Protein AF-A0AAI8BV09-F1 (afdb_monomer)

Solvent-accessible surface area (backbone atoms only — not comparable to full-atom values): 15815 Å² total; per-residue (Å²): 113,77,69,60,55,53,53,56,62,59,72,66,67,67,90,70,84,82,57,48,40,44,86,46,97,74,55,90,44,69,69,28,76,53,77,61,97,51,71,92,75,52,79,82,88,60,59,74,35,40,59,82,82,85,91,75,52,74,91,43,48,69,42,62,36,29,34,70,40,82,44,92,43,77,55,42,45,30,29,31,40,69,94,76,45,79,42,63,72,66,58,84,85,51,61,67,76,61,52,79,68,49,44,87,75,38,69,56,55,69,66,86,53,42,78,47,74,47,59,23,67,81,43,70,45,67,31,54,81,67,22,29,35,38,40,59,48,74,47,59,72,80,43,56,35,38,34,30,43,34,41,62,92,76,73,42,77,44,58,57,25,48,40,90,53,54,62,93,52,65,62,51,64,52,39,47,49,66,44,38,46,60,17,30,41,38,36,50,27,34,39,34,35,32,37,28,56,53,77,62,55,53,42,79,38,63,33,52,46,70,28,54,82,66,25,31,35,39,41,33,49,34,10,33,88,59,92,61,30,61,38,43,34,25,49,75,84,40,81,75,51,76,27,15,16,34,34,17,72,41,104,84,40,63,31,43,73,60,67,46,81,41,53,50,69,38,35,42,34,36,73,78,44,32,29,38,36,31,33,54,43,81,108

Structure (mmCIF, N/CA/C/O backbone):
data_AF-A0AAI8BV09-F1
#
_entry.id   AF-A0AAI8BV09-F1
#
loop_
_atom_site.group_PDB
_atom_site.id
_atom_site.type_symbol
_atom_site.label_atom_id
_atom_site.label_alt_id
_atom_site.label_comp_id
_atom_site.label_asym_id
_atom_site.label_entity_id
_atom_site.label_seq_id
_atom_site.pdbx_PDB_ins_code
_atom_site.Cartn_x
_atom_site.Cartn_y
_atom_site.Cartn_z
_atom_site.occupancy
_atom_site.B_iso_or_equiv
_atom_site.auth_seq_id
_atom_site.auth_comp_id
_atom_site.auth_asym_id
_atom_site.auth_atom_id
_atom_site.pdbx_PDB_model_num
ATOM 1 N N . MET A 1 1 ? 12.196 -65.634 -59.774 1.00 55.53 1 MET A N 1
ATOM 2 C CA . MET A 1 1 ? 13.014 -64.906 -58.771 1.00 55.53 1 MET A CA 1
ATOM 3 C C . MET A 1 1 ? 13.291 -63.447 -59.149 1.00 55.53 1 MET A C 1
ATOM 5 O O . MET A 1 1 ? 13.192 -62.602 -58.274 1.00 55.53 1 MET A O 1
ATOM 9 N N . LYS A 1 2 ? 13.554 -63.114 -60.424 1.00 53.84 2 LYS A N 1
ATOM 10 C CA . LYS A 1 2 ? 13.847 -61.734 -60.873 1.00 53.84 2 LYS A CA 1
ATOM 11 C C . LYS A 1 2 ? 12.734 -60.704 -60.576 1.00 53.84 2 LYS A C 1
ATOM 13 O O . LYS A 1 2 ? 13.035 -59.590 -60.173 1.00 53.84 2 LYS A O 1
ATOM 18 N N . ASN A 1 3 ? 11.463 -61.103 -60.683 1.00 59.88 3 ASN A N 1
ATOM 19 C CA . ASN A 1 3 ? 10.322 -60.198 -60.458 1.00 59.88 3 ASN A CA 1
ATOM 20 C C . ASN A 1 3 ? 10.026 -59.947 -58.967 1.00 59.88 3 ASN A C 1
ATOM 22 O O . ASN A 1 3 ? 9.533 -58.883 -58.620 1.00 59.88 3 ASN A O 1
ATOM 26 N N . LEU A 1 4 ? 10.380 -60.890 -58.083 1.00 65.38 4 LEU A N 1
ATOM 27 C CA . LEU A 1 4 ? 10.183 -60.754 -56.633 1.00 65.38 4 LEU A CA 1
ATOM 28 C C . LEU A 1 4 ? 11.186 -59.760 -56.020 1.00 65.38 4 LEU A C 1
ATOM 30 O O . LEU A 1 4 ? 10.859 -59.030 -55.091 1.00 65.38 4 LEU A O 1
ATOM 34 N N . LEU A 1 5 ? 12.396 -59.701 -56.589 1.00 67.00 5 LEU A N 1
ATOM 35 C CA . LEU A 1 5 ? 13.440 -58.764 -56.175 1.00 67.00 5 LEU A CA 1
ATOM 36 C C . LEU A 1 5 ? 13.047 -57.310 -56.484 1.00 67.00 5 LEU A C 1
ATOM 38 O O . LEU A 1 5 ? 13.294 -56.419 -55.683 1.00 67.00 5 LEU A O 1
ATOM 42 N N . ILE A 1 6 ? 12.384 -57.082 -57.621 1.00 69.19 6 ILE A N 1
ATOM 43 C CA . ILE A 1 6 ? 11.895 -55.756 -58.029 1.00 69.19 6 ILE A CA 1
ATOM 44 C C . ILE A 1 6 ? 10.766 -55.283 -57.104 1.00 69.19 6 ILE A C 1
ATOM 46 O O . ILE A 1 6 ? 10.768 -54.129 -56.685 1.00 69.19 6 ILE A O 1
ATOM 50 N N . SER A 1 7 ? 9.844 -56.173 -56.719 1.00 65.38 7 SER A N 1
ATOM 51 C CA . SER A 1 7 ? 8.798 -55.853 -55.738 1.00 65.38 7 SER A CA 1
ATOM 52 C C . SER A 1 7 ? 9.375 -55.513 -54.363 1.00 65.38 7 SER A C 1
ATOM 54 O O . SER A 1 7 ? 8.910 -54.570 -53.732 1.00 65.38 7 SER A O 1
ATOM 56 N N . LEU A 1 8 ? 10.426 -56.215 -53.924 1.00 67.62 8 LEU A N 1
ATOM 57 C CA . LEU A 1 8 ? 11.120 -55.911 -52.669 1.00 67.62 8 LEU A CA 1
ATOM 58 C C . LEU A 1 8 ? 11.814 -54.537 -52.709 1.00 67.62 8 LEU A C 1
ATOM 60 O O . LEU A 1 8 ? 11.762 -53.798 -51.731 1.00 67.62 8 LEU A O 1
ATOM 64 N N . PHE A 1 9 ? 12.394 -54.156 -53.852 1.00 64.69 9 PHE A N 1
ATOM 65 C CA . PHE A 1 9 ? 12.993 -52.830 -54.050 1.00 64.69 9 PHE A CA 1
ATOM 66 C C . PHE A 1 9 ? 11.962 -51.692 -54.138 1.00 64.69 9 PHE A C 1
ATOM 68 O O . PHE A 1 9 ? 12.283 -50.557 -53.798 1.00 64.69 9 PHE A O 1
ATOM 75 N N . LEU A 1 10 ? 10.720 -51.975 -54.546 1.00 62.78 10 LEU A N 1
ATOM 76 C CA . LEU A 1 10 ? 9.645 -50.978 -54.601 1.00 62.78 10 LEU A CA 1
ATOM 77 C C . LEU A 1 10 ? 9.037 -50.678 -53.219 1.00 62.78 10 LEU A C 1
ATOM 79 O O . LEU A 1 10 ? 8.657 -49.536 -52.979 1.00 62.78 10 LEU A O 1
ATOM 83 N N . ILE A 1 11 ? 9.014 -51.652 -52.299 1.00 60.06 11 ILE A N 1
ATOM 84 C CA . ILE A 1 11 ? 8.445 -51.512 -50.939 1.00 60.06 11 ILE A CA 1
ATOM 85 C C . ILE A 1 11 ? 9.393 -50.753 -49.983 1.00 60.06 11 ILE A C 1
ATOM 87 O O . ILE A 1 11 ? 8.960 -50.233 -48.960 1.00 60.06 11 ILE A O 1
ATOM 91 N N . ILE A 1 12 ? 10.676 -50.620 -50.340 1.00 58.31 12 ILE A N 1
ATOM 92 C CA . ILE A 1 12 ? 11.677 -49.831 -49.591 1.00 58.31 12 ILE A CA 1
ATOM 93 C C . ILE A 1 12 ? 11.567 -48.320 -49.897 1.00 58.31 12 ILE A C 1
ATOM 95 O O . ILE A 1 12 ? 12.262 -47.510 -49.284 1.00 58.31 12 ILE A O 1
ATOM 99 N N . ASN A 1 13 ? 10.662 -47.897 -50.791 1.00 50.31 13 ASN A N 1
ATOM 100 C CA . ASN A 1 13 ? 10.415 -46.476 -51.031 1.00 50.31 13 ASN A CA 1
ATOM 101 C C . ASN A 1 13 ? 9.695 -45.821 -49.839 1.00 50.31 13 ASN A C 1
ATOM 103 O O . ASN A 1 13 ? 8.473 -45.743 -49.761 1.00 50.31 13 ASN A O 1
ATOM 107 N N . THR A 1 14 ? 10.541 -45.310 -48.943 1.00 55.62 14 THR A N 1
ATOM 108 C CA . THR A 1 14 ? 10.468 -43.973 -48.346 1.00 55.62 14 THR A CA 1
ATOM 109 C C . THR A 1 14 ? 9.303 -43.699 -47.398 1.00 55.62 14 THR A C 1
ATOM 111 O O . THR A 1 14 ? 8.349 -43.003 -47.740 1.00 55.62 14 THR A O 1
ATOM 114 N N . VAL A 1 15 ? 9.466 -44.097 -46.132 1.00 59.47 15 VAL A N 1
ATOM 115 C CA . VAL A 1 15 ? 8.860 -43.355 -45.015 1.00 59.47 15 VAL A CA 1
ATOM 116 C C . VAL A 1 15 ? 9.657 -42.055 -44.850 1.00 59.47 15 VAL A C 1
ATOM 118 O O . VAL A 1 15 ? 10.556 -41.956 -44.019 1.00 59.47 15 VAL A O 1
ATOM 121 N N . CYS A 1 16 ? 9.401 -41.068 -45.708 1.00 59.00 16 CYS A N 1
ATOM 122 C CA . CYS A 1 16 ? 9.938 -39.726 -45.518 1.00 59.00 16 CYS A CA 1
ATOM 123 C C . CYS A 1 16 ? 9.102 -39.043 -44.436 1.00 59.00 16 CYS A C 1
ATOM 125 O O . CYS A 1 16 ? 8.022 -38.525 -44.717 1.00 59.00 16 CYS A O 1
ATOM 127 N N . LEU A 1 17 ? 9.591 -39.039 -43.196 1.00 66.25 17 LEU A N 1
ATOM 128 C CA . LEU A 1 17 ? 9.111 -38.091 -42.196 1.00 66.25 17 LEU A CA 1
ATOM 129 C C . LEU A 1 17 ? 9.529 -36.702 -42.690 1.00 66.25 17 LEU A C 1
ATOM 131 O O . LEU A 1 17 ? 10.693 -36.320 -42.597 1.00 66.25 17 LEU A O 1
ATOM 135 N N . SER A 1 18 ? 8.603 -36.003 -43.348 1.00 68.56 18 SER A N 1
ATOM 136 C CA . SER A 1 18 ? 8.868 -34.667 -43.865 1.00 68.56 18 SER A CA 1
ATOM 137 C C . SER A 1 18 ? 8.807 -33.685 -42.710 1.00 68.56 18 SER A C 1
ATOM 139 O O . SER A 1 18 ? 7.765 -33.473 -42.093 1.00 68.56 18 SER A O 1
ATOM 141 N N . GLN A 1 19 ? 9.958 -33.104 -42.429 1.00 77.81 19 GLN A N 1
ATOM 142 C CA . GLN A 1 19 ? 10.127 -31.986 -41.533 1.00 77.81 19 GLN A CA 1
ATOM 143 C C . GLN A 1 19 ? 10.610 -30.812 -42.372 1.00 77.81 19 GLN A C 1
ATOM 145 O O . GLN A 1 19 ? 11.512 -30.968 -43.199 1.00 77.81 19 GLN A O 1
ATOM 150 N N . VAL A 1 20 ? 9.986 -29.650 -42.206 1.00 82.81 20 VAL A N 1
ATOM 151 C CA . VAL A 1 20 ? 10.284 -28.481 -43.034 1.00 82.81 20 VAL A CA 1
ATOM 152 C C . VAL A 1 20 ? 11.291 -27.609 -42.296 1.00 82.81 20 VAL A C 1
ATOM 154 O O . VAL A 1 20 ? 10.958 -26.929 -41.330 1.00 82.81 20 VAL A O 1
ATOM 157 N N . GLY A 1 21 ? 12.542 -27.638 -42.747 1.00 78.12 21 GLY A N 1
ATOM 158 C CA . GLY A 1 21 ? 13.561 -26.676 -42.339 1.00 78.12 21 GLY A CA 1
ATOM 159 C C . GLY A 1 21 ? 13.619 -25.517 -43.329 1.00 78.12 21 GLY A C 1
ATOM 160 O O . GLY A 1 21 ? 13.774 -25.739 -44.529 1.00 78.12 21 GLY A O 1
ATOM 161 N N . ILE A 1 22 ? 13.527 -24.280 -42.844 1.00 83.31 22 ILE A N 1
ATOM 162 C CA . ILE A 1 22 ? 13.909 -23.091 -43.611 1.00 83.31 22 ILE A CA 1
ATOM 163 C C . ILE A 1 22 ? 15.258 -22.630 -43.071 1.00 83.31 22 ILE A C 1
ATOM 165 O O . ILE A 1 22 ? 15.404 -22.372 -41.877 1.00 83.31 22 ILE A O 1
ATOM 169 N N . ASN A 1 23 ? 16.242 -22.531 -43.967 1.00 82.12 23 ASN A N 1
ATOM 170 C CA . ASN A 1 23 ? 17.620 -22.146 -43.646 1.00 82.12 23 ASN A CA 1
ATOM 171 C C . ASN A 1 23 ? 18.382 -23.144 -42.735 1.00 82.12 23 ASN A C 1
ATOM 173 O O . ASN A 1 23 ? 19.385 -22.793 -42.124 1.00 82.12 23 ASN A O 1
ATOM 177 N N . THR A 1 24 ? 17.932 -24.402 -42.667 1.00 82.50 24 THR A N 1
ATOM 178 C CA . THR A 1 24 ? 18.632 -25.520 -42.012 1.00 82.50 24 THR A CA 1
ATOM 179 C C . THR A 1 24 ? 18.433 -26.802 -42.821 1.00 82.50 24 THR A C 1
ATOM 181 O O . THR A 1 24 ? 17.351 -27.041 -43.357 1.00 82.50 24 THR A O 1
ATOM 184 N N . THR A 1 25 ? 19.470 -27.631 -42.931 1.00 82.50 25 THR A N 1
ATOM 185 C CA . THR A 1 25 ? 19.411 -28.946 -43.598 1.00 82.50 25 THR A CA 1
ATOM 186 C C . THR A 1 25 ? 19.163 -30.095 -42.620 1.00 82.50 25 THR A C 1
ATOM 188 O O . THR A 1 25 ? 19.083 -31.252 -43.028 1.00 82.50 25 THR A O 1
ATOM 191 N N . SER A 1 26 ? 19.056 -29.806 -41.322 1.00 85.31 26 SER A N 1
ATOM 192 C CA . SER A 1 26 ? 18.806 -30.790 -40.263 1.00 85.31 26 SER A CA 1
ATOM 193 C C . SER A 1 26 ? 17.889 -30.179 -39.202 1.00 85.31 26 SER A C 1
ATOM 195 O O . SER A 1 26 ? 18.349 -29.850 -38.109 1.00 85.31 26 SER A O 1
ATOM 197 N N . PRO A 1 27 ? 16.611 -29.944 -39.540 1.00 86.62 27 PRO A N 1
ATOM 198 C CA . PRO A 1 27 ? 15.660 -29.386 -38.589 1.00 86.62 27 PRO A CA 1
ATOM 199 C C . PRO A 1 27 ? 15.441 -30.345 -37.400 1.00 86.62 27 PRO A C 1
ATOM 201 O O . PRO A 1 27 ? 15.475 -31.564 -37.555 1.00 86.62 27 PRO A O 1
ATOM 204 N N . ASN A 1 28 ? 15.147 -29.799 -36.218 1.00 84.62 28 ASN A N 1
ATOM 205 C CA . ASN A 1 28 ? 14.863 -30.509 -34.963 1.00 84.62 28 ASN A CA 1
ATOM 206 C C . ASN A 1 28 ? 13.374 -30.462 -34.542 1.00 84.62 28 ASN A C 1
ATOM 208 O O . ASN A 1 28 ? 12.962 -31.263 -33.708 1.00 84.62 28 ASN A O 1
ATOM 212 N N . ALA A 1 29 ? 12.553 -29.575 -35.131 1.00 83.25 29 ALA A N 1
ATOM 213 C CA . ALA A 1 29 ? 11.080 -29.583 -35.029 1.00 83.25 29 ALA A CA 1
ATOM 214 C C . ALA A 1 29 ? 10.341 -29.635 -36.389 1.00 83.25 29 ALA A C 1
ATOM 216 O O . ALA A 1 29 ? 10.901 -29.195 -37.393 1.00 83.25 29 ALA A O 1
ATOM 217 N N . ASN A 1 30 ? 9.083 -30.115 -36.428 1.00 83.25 30 ASN A N 1
ATOM 218 C CA . ASN A 1 30 ? 8.249 -30.271 -37.646 1.00 83.25 30 ASN A CA 1
ATOM 219 C C . ASN A 1 30 ? 8.305 -29.068 -38.612 1.00 83.25 30 ASN A C 1
ATOM 221 O O . ASN A 1 30 ? 8.278 -29.253 -39.830 1.00 83.25 30 ASN A O 1
ATOM 225 N N . LEU A 1 31 ? 8.431 -27.861 -38.056 1.00 83.50 31 LEU A N 1
ATOM 226 C CA . LEU A 1 31 ? 8.867 -26.653 -38.743 1.00 83.50 31 LEU A CA 1
ATOM 227 C C . LEU A 1 31 ? 9.994 -26.012 -37.921 1.00 83.50 31 LEU A C 1
ATOM 229 O O . LEU A 1 31 ? 9.786 -25.676 -36.756 1.00 83.50 31 LEU A O 1
ATOM 233 N N . GLU A 1 32 ? 11.164 -25.814 -38.524 1.00 84.00 32 GLU A N 1
ATOM 234 C CA . GLU A 1 32 ? 12.262 -25.040 -37.934 1.00 84.00 32 GLU A CA 1
ATOM 235 C C . GLU A 1 32 ? 12.641 -23.895 -38.875 1.00 84.00 32 GLU A C 1
ATOM 237 O O . GLU A 1 32 ? 12.885 -24.108 -40.064 1.00 84.00 32 GLU A O 1
ATOM 242 N N . ILE A 1 33 ? 12.702 -22.678 -38.335 1.00 84.38 33 ILE A N 1
ATOM 243 C CA . ILE A 1 33 ? 13.191 -21.495 -39.043 1.00 84.38 33 ILE A CA 1
ATOM 244 C C . ILE A 1 33 ? 14.463 -21.054 -38.329 1.00 84.38 33 ILE A C 1
ATOM 246 O O . ILE A 1 33 ? 14.405 -20.513 -37.223 1.00 84.38 33 ILE A O 1
ATOM 250 N N . ALA A 1 34 ? 15.613 -21.312 -38.947 1.00 80.88 34 ALA A N 1
ATOM 251 C CA . ALA A 1 34 ? 16.893 -20.910 -38.385 1.00 80.88 34 ALA A CA 1
ATOM 252 C C . ALA A 1 34 ? 17.137 -19.409 -38.602 1.00 80.88 34 ALA A C 1
ATOM 254 O O . ALA A 1 34 ? 16.893 -18.869 -39.684 1.00 80.88 34 ALA A O 1
ATOM 255 N N . ALA A 1 35 ? 17.655 -18.747 -37.568 1.00 82.69 35 ALA A N 1
ATOM 256 C CA . ALA A 1 35 ? 18.066 -17.349 -37.609 1.00 82.69 35 ALA A CA 1
ATOM 257 C C . ALA A 1 35 ? 19.102 -17.087 -38.723 1.00 82.69 35 ALA A C 1
ATOM 259 O O . ALA A 1 35 ? 20.031 -17.867 -38.929 1.00 82.69 35 ALA A O 1
ATOM 260 N N . GLY A 1 36 ? 18.955 -15.968 -39.431 1.00 78.12 36 GLY A N 1
ATOM 261 C CA . GLY A 1 36 ? 19.955 -15.431 -40.347 1.00 78.12 36 GLY A CA 1
ATOM 262 C C . GLY A 1 36 ? 21.130 -14.768 -39.619 1.00 78.12 36 GLY A C 1
ATOM 263 O O . GLY A 1 36 ? 21.135 -14.608 -38.396 1.00 78.12 36 GLY A O 1
ATOM 264 N N . THR A 1 37 ? 22.138 -14.356 -40.392 1.00 79.06 37 THR A N 1
ATOM 265 C CA . THR A 1 37 ? 23.415 -13.821 -39.882 1.00 79.06 37 THR A CA 1
ATOM 266 C C . THR A 1 37 ? 23.318 -12.421 -39.275 1.00 79.06 37 THR A C 1
ATOM 268 O O . THR A 1 37 ? 24.215 -12.016 -38.541 1.00 79.06 37 THR A O 1
ATOM 271 N N . THR A 1 38 ? 22.254 -11.670 -39.567 1.00 79.19 38 THR A N 1
ATOM 272 C CA . THR A 1 38 ? 21.976 -10.361 -38.964 1.00 79.19 38 THR A CA 1
ATOM 273 C C . THR A 1 38 ? 20.703 -10.445 -38.132 1.00 79.19 38 THR A C 1
ATOM 275 O O . THR A 1 38 ? 19.609 -10.641 -38.658 1.00 79.19 38 THR A O 1
ATOM 278 N N . ALA A 1 39 ? 20.844 -10.279 -36.814 1.00 71.00 39 ALA A N 1
ATOM 279 C CA . ALA A 1 39 ? 19.736 -10.406 -35.864 1.00 71.00 39 ALA A CA 1
ATOM 280 C C . ALA A 1 39 ? 18.543 -9.490 -36.190 1.00 71.00 39 ALA A C 1
ATOM 282 O O . ALA A 1 39 ? 17.400 -9.858 -35.943 1.00 71.00 39 ALA A O 1
ATOM 283 N N . GLU A 1 40 ? 18.806 -8.335 -36.803 1.00 74.88 40 GLU A N 1
ATOM 284 C CA . GLU A 1 40 ? 17.818 -7.309 -37.156 1.00 74.88 40 GLU A CA 1
ATOM 285 C C . GLU A 1 40 ? 16.765 -7.767 -38.180 1.00 74.88 40 GLU A C 1
ATOM 287 O O . GLU A 1 40 ? 15.688 -7.179 -38.248 1.00 74.88 40 GLU A O 1
ATOM 292 N N . TYR A 1 41 ? 17.038 -8.826 -38.953 1.00 74.50 41 TYR A N 1
ATOM 293 C CA . TYR A 1 41 ? 16.087 -9.392 -39.921 1.00 74.50 41 TYR A CA 1
ATOM 294 C C . TYR A 1 41 ? 15.478 -10.721 -39.467 1.00 74.50 41 TYR A C 1
ATOM 296 O O . TYR A 1 41 ? 14.678 -11.312 -40.193 1.00 74.50 41 TYR A O 1
ATOM 304 N N . ASN A 1 42 ? 15.831 -11.199 -38.272 1.00 80.69 42 ASN A N 1
ATOM 305 C CA . ASN A 1 42 ? 15.293 -12.442 -37.742 1.00 80.69 42 ASN A CA 1
ATOM 306 C C . ASN A 1 42 ? 13.897 -12.194 -37.172 1.00 80.69 42 ASN A C 1
ATOM 308 O O . ASN A 1 42 ? 13.727 -11.511 -36.166 1.00 80.69 42 ASN A O 1
ATOM 312 N N . GLY A 1 43 ? 12.884 -12.767 -37.814 1.00 76.25 43 GLY A N 1
ATOM 313 C CA . GLY A 1 43 ? 11.507 -12.663 -37.359 1.00 76.25 43 GLY A CA 1
ATOM 314 C C . GLY A 1 43 ? 10.548 -13.463 -38.227 1.00 76.25 43 GLY A C 1
ATOM 315 O O . GLY A 1 43 ? 10.904 -13.956 -39.295 1.00 76.25 43 GLY A O 1
ATOM 316 N N . ILE A 1 44 ? 9.309 -13.576 -37.753 1.00 84.44 44 ILE A N 1
ATOM 317 C CA . ILE A 1 44 ? 8.203 -14.190 -38.487 1.00 84.44 44 ILE A CA 1
ATOM 318 C C . ILE A 1 44 ? 7.152 -13.107 -38.714 1.00 84.44 44 ILE A C 1
ATOM 320 O O . ILE A 1 44 ? 6.646 -12.511 -37.763 1.00 84.44 44 ILE A O 1
ATOM 324 N N . LEU A 1 45 ? 6.819 -12.846 -39.979 1.00 83.44 45 LEU A N 1
ATOM 325 C CA . LEU A 1 45 ? 5.676 -12.007 -40.327 1.00 83.44 45 LEU A CA 1
ATOM 326 C C . LEU A 1 45 ? 4.419 -12.873 -40.361 1.00 83.44 45 LEU A C 1
ATOM 328 O O . LEU A 1 45 ? 4.266 -13.731 -41.226 1.00 83.44 45 LEU A O 1
ATOM 332 N N . LEU A 1 46 ? 3.518 -12.628 -39.416 1.00 90.38 46 LEU A N 1
ATOM 333 C CA . LEU A 1 46 ? 2.202 -13.260 -39.388 1.00 90.38 46 LEU A CA 1
ATOM 334 C C . LEU A 1 46 ? 1.276 -12.644 -40.455 1.00 90.38 46 LEU A C 1
ATOM 336 O O . LEU A 1 46 ? 1.488 -11.487 -40.845 1.00 90.38 46 LEU A O 1
ATOM 340 N N . PRO A 1 47 ? 0.231 -13.371 -40.901 1.00 93.25 47 PRO A N 1
ATOM 341 C CA . PRO A 1 47 ? -0.823 -12.804 -41.737 1.00 93.25 47 PRO A CA 1
ATOM 342 C C . PRO A 1 47 ? -1.381 -11.513 -41.131 1.00 93.25 47 PRO A C 1
ATOM 344 O O . PRO A 1 47 ? -1.613 -11.443 -39.922 1.00 93.25 47 PRO A O 1
ATOM 347 N N . LYS A 1 48 ? -1.560 -10.487 -41.970 1.00 93.62 48 LYS A N 1
ATOM 348 C CA . LYS A 1 48 ? -2.054 -9.171 -41.555 1.00 93.62 48 LYS A CA 1
ATOM 349 C C . LYS A 1 48 ? -3.486 -8.972 -42.026 1.00 93.62 48 LYS A C 1
ATOM 351 O O . LYS A 1 48 ? -3.757 -9.126 -43.215 1.00 93.62 48 LYS A O 1
ATOM 356 N N . ASN A 1 49 ? -4.363 -8.566 -41.117 1.00 94.19 49 ASN A N 1
ATOM 357 C CA . ASN A 1 49 ? -5.775 -8.343 -41.400 1.00 94.19 49 ASN A CA 1
ATOM 358 C C . ASN A 1 49 ? -6.241 -7.016 -40.787 1.00 94.19 49 ASN A C 1
ATOM 360 O O . ASN A 1 49 ? -5.726 -6.589 -39.756 1.00 94.19 49 ASN A O 1
ATOM 364 N N . ASP A 1 50 ? -7.227 -6.372 -41.405 1.00 95.12 50 ASP A N 1
ATOM 365 C CA . ASP A 1 50 ? -7.863 -5.178 -40.829 1.00 95.12 50 ASP A CA 1
ATOM 366 C C . ASP A 1 50 ? -9.006 -5.553 -39.865 1.00 95.12 50 ASP A C 1
ATOM 368 O O . ASP A 1 50 ? -9.293 -4.810 -38.932 1.00 95.12 50 ASP A O 1
ATOM 372 N N . GLU A 1 51 ? -9.606 -6.734 -40.063 1.00 96.00 51 GLU A N 1
ATOM 373 C CA . GLU A 1 51 ? -10.713 -7.296 -39.281 1.00 96.00 51 GLU A CA 1
ATOM 374 C C . GLU A 1 51 ? -10.470 -8.769 -38.940 1.00 96.00 51 GLU A C 1
ATOM 376 O O . GLU A 1 51 ? -9.699 -9.463 -39.615 1.00 96.00 51 GLU A O 1
ATOM 381 N N . PHE A 1 52 ? -11.166 -9.280 -37.923 1.00 96.00 52 PHE A N 1
ATOM 382 C CA . PHE A 1 52 ? -11.133 -10.707 -37.619 1.00 96.00 52 PHE A CA 1
ATOM 383 C C . PHE A 1 52 ? -11.763 -11.544 -38.743 1.00 96.00 52 PHE A C 1
ATOM 385 O O . PHE A 1 52 ? -12.872 -11.244 -39.191 1.00 96.00 52 PHE A O 1
ATOM 392 N N . PRO A 1 53 ? -11.116 -12.647 -39.162 1.00 93.19 53 PRO A N 1
ATOM 393 C CA . PRO A 1 53 ? -11.769 -13.670 -39.966 1.00 93.19 53 PRO A CA 1
ATOM 394 C C . PRO A 1 53 ? -13.068 -14.152 -39.301 1.00 93.19 53 PRO A C 1
ATOM 396 O O . PRO A 1 53 ? -13.094 -14.427 -38.100 1.00 93.19 53 PRO A O 1
ATOM 399 N N . THR A 1 54 ? -14.138 -14.267 -40.089 1.00 88.69 54 THR A N 1
ATOM 400 C CA . THR A 1 54 ? -15.488 -14.618 -39.609 1.00 88.69 54 THR A CA 1
ATOM 401 C C . THR A 1 54 ? -15.818 -16.104 -39.753 1.00 88.69 54 THR A C 1
ATOM 403 O O . THR A 1 54 ? -16.684 -16.615 -39.050 1.00 88.69 54 THR A O 1
ATOM 406 N N . THR A 1 55 ? -15.113 -16.827 -40.625 1.00 88.00 55 THR A N 1
ATOM 407 C CA . THR A 1 55 ? -15.299 -18.266 -40.870 1.00 88.00 55 THR A CA 1
ATOM 408 C C . THR A 1 55 ? -14.188 -19.083 -40.211 1.00 88.00 55 THR A C 1
ATOM 410 O O . THR A 1 55 ? -13.413 -19.756 -40.893 1.00 88.00 55 THR A O 1
ATOM 413 N N . VAL A 1 56 ? -14.067 -18.981 -38.886 1.00 91.94 56 VAL A N 1
ATOM 414 C CA . VAL A 1 56 ? -13.052 -19.708 -38.107 1.00 91.94 56 VAL A CA 1
ATOM 415 C C . VAL A 1 56 ? -13.687 -20.921 -37.436 1.00 91.94 56 VAL A C 1
ATOM 417 O O . VAL A 1 56 ? -14.764 -20.819 -36.853 1.00 91.94 56 VAL A O 1
ATOM 420 N N . THR A 1 57 ? -13.034 -22.076 -37.544 1.00 93.62 57 THR A N 1
ATOM 421 C CA . THR A 1 57 ? -13.512 -23.358 -37.003 1.00 93.62 57 THR A CA 1
ATOM 422 C C . THR A 1 57 ? -12.508 -23.925 -36.001 1.00 93.62 57 THR A C 1
ATOM 424 O O . THR A 1 57 ? -11.431 -23.364 -35.811 1.00 93.62 57 THR A O 1
ATOM 427 N N . SER A 1 58 ? -12.815 -25.076 -35.398 1.00 94.81 58 SER A N 1
ATOM 428 C CA . SER A 1 58 ? -11.876 -25.807 -34.533 1.00 94.81 58 SER A CA 1
ATOM 429 C C . SER A 1 58 ? -10.546 -26.150 -35.218 1.00 94.81 58 SER A C 1
ATOM 431 O O . SER A 1 58 ? -9.543 -26.337 -34.545 1.00 94.81 58 SER A O 1
ATOM 433 N N . ASN A 1 59 ? -10.500 -26.198 -36.555 1.00 94.75 59 ASN A N 1
ATOM 434 C CA . ASN A 1 59 ? -9.267 -26.474 -37.301 1.00 94.75 59 ASN A CA 1
ATOM 435 C C . ASN A 1 59 ? -8.252 -25.320 -37.264 1.00 94.75 59 ASN A C 1
ATOM 437 O O . ASN A 1 59 ? -7.102 -25.511 -37.647 1.00 94.75 59 ASN A O 1
ATOM 441 N N . GLN A 1 60 ? -8.679 -24.119 -36.869 1.00 94.50 60 GLN A N 1
ATOM 442 C CA . GLN A 1 60 ? -7.824 -22.941 -36.725 1.00 94.50 60 GLN A CA 1
ATOM 443 C C . GLN A 1 60 ? -7.548 -22.611 -35.253 1.00 94.50 60 GLN A C 1
ATOM 445 O O . GLN A 1 60 ? -7.123 -21.497 -34.951 1.00 94.50 60 GLN A O 1
ATOM 450 N N . ASP A 1 61 ? -7.796 -23.545 -34.335 1.00 94.56 61 ASP A N 1
ATOM 451 C CA . ASP A 1 61 ? -7.419 -23.361 -32.937 1.00 94.56 61 ASP A CA 1
ATOM 452 C C . ASP A 1 61 ? -5.902 -23.123 -32.816 1.00 94.56 61 ASP A C 1
ATOM 454 O O . ASP A 1 61 ? -5.095 -23.835 -33.418 1.00 94.56 61 ASP A O 1
ATOM 458 N N . GLY A 1 62 ? -5.515 -22.056 -32.117 1.00 90.06 62 GLY A N 1
ATOM 459 C CA . GLY A 1 62 ? -4.133 -21.577 -32.033 1.00 90.06 62 GLY A CA 1
ATOM 460 C C . GLY A 1 62 ? -3.639 -20.759 -33.236 1.00 90.06 62 GLY A C 1
ATOM 461 O O . GLY A 1 62 ? -2.473 -20.361 -33.260 1.00 90.06 62 GLY A O 1
ATOM 462 N N . MET A 1 63 ? -4.483 -20.466 -34.234 1.00 94.00 63 MET A N 1
ATOM 463 C CA . ME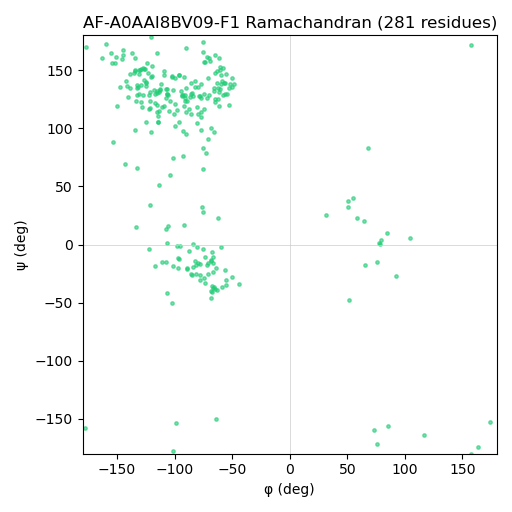T A 1 63 ? -4.111 -19.608 -35.368 1.00 94.00 63 MET A CA 1
ATOM 464 C C . MET A 1 63 ? -3.751 -18.200 -34.893 1.00 94.00 63 MET A C 1
ATOM 466 O O . MET A 1 63 ? -4.539 -17.574 -34.192 1.00 94.00 63 MET A O 1
ATOM 470 N N . MET A 1 64 ? -2.613 -17.666 -35.348 1.00 94.38 64 MET A N 1
ATOM 471 C CA . MET A 1 64 ? -2.140 -16.323 -35.001 1.00 94.38 64 MET A CA 1
ATOM 472 C C . MET A 1 64 ? -2.175 -15.367 -36.195 1.00 94.38 64 MET A C 1
ATOM 474 O O . MET A 1 64 ? -1.749 -15.718 -37.296 1.00 94.38 64 MET A O 1
ATOM 478 N N . ILE A 1 65 ? -2.616 -14.132 -35.958 1.00 94.81 65 ILE A N 1
ATOM 479 C CA . ILE A 1 65 ? -2.641 -13.046 -36.944 1.00 94.81 65 ILE A CA 1
ATOM 480 C C . ILE A 1 65 ? -2.159 -11.733 -36.326 1.00 94.81 65 ILE A C 1
ATOM 482 O O . ILE A 1 65 ? -2.114 -11.559 -35.106 1.00 94.81 65 ILE A O 1
ATOM 486 N N . TYR A 1 66 ? -1.838 -10.776 -37.186 1.00 94.00 66 TYR A N 1
ATOM 487 C CA . TYR A 1 66 ? -1.613 -9.392 -36.809 1.00 94.00 66 TYR A CA 1
ATOM 488 C C . TYR A 1 66 ? -2.753 -8.507 -37.323 1.00 94.00 66 TYR A C 1
ATOM 490 O O . TYR A 1 66 ? -2.952 -8.382 -38.529 1.00 94.00 66 TYR A O 1
ATOM 498 N N . ILE A 1 67 ? -3.475 -7.852 -36.416 1.00 95.06 67 ILE A N 1
ATOM 499 C CA . ILE A 1 67 ? -4.457 -6.830 -36.773 1.00 95.06 67 ILE A CA 1
ATOM 500 C C . ILE A 1 67 ? -3.745 -5.490 -36.962 1.00 95.06 67 ILE A C 1
ATOM 502 O O . ILE A 1 67 ? -3.000 -5.045 -36.085 1.00 95.06 67 ILE A O 1
ATOM 506 N N . THR A 1 68 ? -3.971 -4.843 -38.105 1.00 93.19 68 THR A N 1
ATOM 507 C CA . THR A 1 68 ? -3.305 -3.587 -38.497 1.00 93.19 68 THR A CA 1
ATOM 508 C C . THR A 1 68 ? -3.826 -2.367 -37.735 1.00 93.19 68 THR A C 1
ATOM 510 O O . THR A 1 68 ? -3.061 -1.428 -37.508 1.00 93.19 68 THR A O 1
ATOM 513 N N . GLY A 1 69 ? -5.096 -2.400 -37.317 1.00 90.19 69 GLY A N 1
ATOM 514 C CA . GLY A 1 69 ? -5.823 -1.267 -36.740 1.00 90.19 69 GLY A CA 1
ATOM 515 C C . GLY A 1 69 ? -6.463 -0.325 -37.762 1.00 90.19 69 GLY A C 1
ATOM 516 O O . GLY A 1 69 ? -6.913 0.745 -37.369 1.00 90.19 69 GLY A O 1
ATOM 517 N N . ASN A 1 70 ? -6.491 -0.685 -39.050 1.00 92.00 70 ASN A N 1
ATOM 518 C CA . ASN A 1 70 ? -7.171 0.110 -40.083 1.00 92.00 70 ASN A CA 1
ATOM 519 C C . ASN A 1 70 ? -8.689 -0.158 -40.150 1.00 92.00 70 ASN A C 1
ATOM 521 O O . ASN A 1 70 ? -9.407 0.592 -40.808 1.00 92.00 70 ASN A O 1
ATOM 525 N N . GLY A 1 71 ? -9.160 -1.237 -39.514 1.00 90.81 71 GLY A N 1
ATOM 526 C CA . GLY A 1 71 ? -10.576 -1.573 -39.358 1.00 90.81 71 GLY A CA 1
ATOM 527 C C . GLY A 1 71 ? -11.129 -1.165 -37.989 1.00 90.81 71 GLY A C 1
ATOM 528 O O . GLY A 1 71 ? -10.628 -0.254 -37.334 1.00 90.81 71 GLY A O 1
ATOM 529 N N . SER A 1 72 ? -12.171 -1.862 -37.546 1.00 91.69 72 SER A N 1
ATOM 530 C CA . SER A 1 72 ? -12.835 -1.670 -36.253 1.00 91.69 72 SER A CA 1
ATOM 531 C C . SER A 1 72 ? -12.123 -2.355 -35.080 1.00 91.69 72 SER A C 1
ATOM 533 O O . SER A 1 72 ? -12.348 -1.992 -33.925 1.00 91.69 72 SER A O 1
ATOM 535 N N . VAL A 1 73 ? -11.241 -3.320 -35.356 1.00 91.94 73 VAL A N 1
ATOM 536 C CA . VAL A 1 73 ? -10.485 -4.053 -34.334 1.00 91.94 73 VAL A CA 1
ATOM 537 C C . VAL A 1 73 ? -9.159 -3.360 -34.032 1.00 91.94 73 VAL A C 1
ATOM 539 O O . VAL A 1 73 ? -8.388 -2.995 -34.920 1.00 91.94 73 VAL A O 1
ATOM 542 N N . THR A 1 74 ? -8.845 -3.237 -32.744 1.00 90.06 74 THR A N 1
ATOM 543 C CA . THR A 1 74 ? -7.604 -2.619 -32.280 1.00 90.06 74 THR A CA 1
ATOM 544 C C . THR A 1 74 ? -6.367 -3.383 -32.758 1.00 90.06 74 THR A C 1
ATOM 546 O O . THR A 1 74 ? -6.258 -4.608 -32.628 1.00 90.06 74 THR A O 1
ATOM 549 N N . LYS A 1 75 ? -5.381 -2.622 -33.238 1.00 91.69 75 LYS A N 1
ATOM 550 C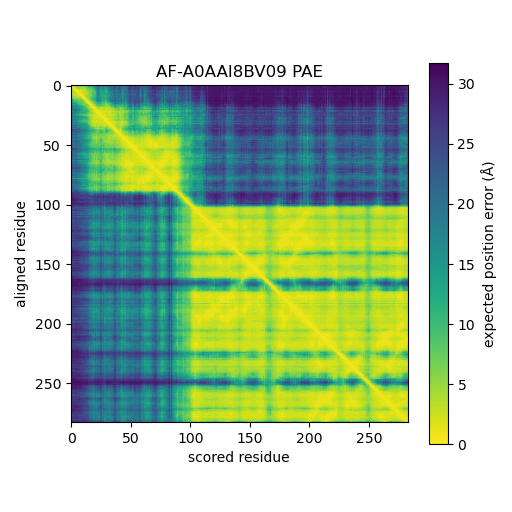 CA . LYS A 1 75 ? -4.067 -3.106 -33.669 1.00 91.69 75 LYS A CA 1
ATOM 551 C C . LYS A 1 75 ? -3.418 -4.047 -32.645 1.00 91.69 75 LYS A C 1
ATOM 553 O O . LYS A 1 75 ? -3.405 -3.768 -31.440 1.00 91.69 75 LYS A O 1
ATOM 558 N N . GLY A 1 76 ? -2.809 -5.132 -33.119 1.00 90.69 76 GLY A N 1
ATOM 559 C CA . GLY A 1 76 ? -2.011 -6.020 -32.272 1.00 90.69 76 GLY A CA 1
ATOM 560 C C . GLY A 1 76 ? -1.852 -7.436 -32.807 1.00 90.69 76 GLY A C 1
ATOM 561 O O . GLY A 1 76 ? -2.369 -7.782 -33.862 1.00 90.69 76 GLY A O 1
ATOM 562 N N . TYR A 1 77 ? -1.133 -8.260 -32.051 1.00 92.62 77 TYR A N 1
ATOM 563 C CA . TYR A 1 77 ? -1.050 -9.699 -32.288 1.00 92.62 77 TYR A CA 1
ATOM 564 C C . TYR A 1 77 ? -2.232 -10.394 -31.618 1.00 92.62 77 TYR A C 1
ATOM 566 O O . TYR A 1 77 ? -2.486 -10.155 -30.437 1.00 92.62 77 TYR A O 1
ATOM 574 N N . TRP A 1 78 ? -2.930 -11.249 -32.355 1.00 93.69 78 TRP A N 1
ATOM 575 C CA . TRP A 1 78 ? -4.108 -11.981 -31.897 1.00 93.69 78 TRP A CA 1
ATOM 576 C C . TRP A 1 78 ? -3.959 -13.465 -32.214 1.00 93.69 78 TRP A C 1
ATOM 578 O O . TRP A 1 78 ? -3.319 -13.822 -33.202 1.00 93.69 78 TRP A O 1
ATOM 588 N N . TYR A 1 79 ? -4.556 -14.318 -31.391 1.00 95.00 79 TYR A N 1
ATOM 589 C CA . TYR A 1 79 ? -4.712 -15.740 -31.656 1.00 95.00 79 TYR A CA 1
ATOM 590 C C . TYR A 1 79 ? -6.177 -16.156 -31.517 1.00 95.00 79 TYR A C 1
ATOM 592 O O . TYR A 1 79 ? -6.939 -15.527 -30.779 1.00 95.00 79 TYR A O 1
ATOM 600 N N . TYR A 1 80 ? -6.582 -17.183 -32.254 1.00 95.94 80 TYR A N 1
ATOM 601 C CA . TYR A 1 80 ? -7.902 -17.783 -32.124 1.00 95.94 80 TYR A CA 1
ATOM 602 C C . TYR A 1 80 ? -7.855 -18.925 -31.108 1.00 95.94 80 TYR A C 1
ATOM 604 O O . TYR A 1 80 ? -7.005 -19.805 -31.212 1.00 95.94 80 TYR A O 1
ATOM 612 N N . ASP A 1 81 ? -8.763 -18.884 -30.140 1.00 94.38 81 ASP A N 1
ATOM 613 C CA . ASP A 1 81 ? -8.967 -19.895 -29.104 1.00 94.38 81 ASP A CA 1
ATOM 614 C C . ASP A 1 81 ? -10.350 -20.514 -29.331 1.00 94.38 81 ASP A C 1
ATOM 616 O O . ASP A 1 81 ? -11.379 -19.831 -29.228 1.00 94.38 81 ASP A O 1
ATOM 620 N N . HIS A 1 82 ? -10.398 -21.780 -29.745 1.00 93.00 82 HIS A N 1
ATOM 621 C CA . HIS A 1 82 ? -11.658 -22.406 -30.123 1.00 93.00 82 HIS A CA 1
ATOM 622 C C . HIS A 1 82 ? -12.636 -22.472 -28.938 1.00 93.00 82 HIS A C 1
ATOM 624 O O . HIS A 1 82 ? -12.341 -23.008 -27.877 1.00 93.00 82 HIS A O 1
ATOM 630 N N . GLY A 1 83 ? -13.840 -21.931 -29.137 1.00 90.88 83 GLY A N 1
ATOM 631 C CA . GLY A 1 83 ? -14.856 -21.787 -28.088 1.00 90.88 83 GLY A CA 1
ATOM 632 C C . GLY A 1 83 ? -14.801 -20.444 -27.351 1.00 90.88 83 GLY A C 1
ATOM 633 O O . GLY A 1 83 ? -15.848 -19.953 -26.936 1.00 90.88 83 GLY A O 1
ATOM 634 N N . SER A 1 84 ? -13.630 -19.803 -27.283 1.00 90.44 84 SER A N 1
ATOM 635 C CA . SER A 1 84 ? -13.433 -18.487 -26.649 1.00 90.44 84 SER A CA 1
ATOM 636 C C . SER A 1 84 ? -13.341 -17.325 -27.652 1.00 90.44 84 SER A C 1
ATOM 638 O O . SER A 1 84 ? -13.523 -16.169 -27.273 1.00 90.44 84 SER A O 1
ATOM 640 N N . GLY A 1 85 ? -13.075 -17.606 -28.933 1.00 93.19 85 GLY A N 1
ATOM 641 C CA . GLY A 1 85 ? -12.953 -16.608 -29.998 1.00 93.19 85 GLY A CA 1
ATOM 642 C C . GLY A 1 85 ? -11.552 -15.995 -30.116 1.00 93.19 85 GLY A C 1
ATOM 643 O O . GLY A 1 85 ? -10.548 -16.601 -29.751 1.00 93.19 85 GLY A O 1
ATOM 644 N N . TRP A 1 86 ? -11.468 -14.787 -30.677 1.00 93.56 86 TRP A N 1
ATOM 645 C CA . TRP A 1 86 ? -10.199 -14.081 -30.881 1.00 93.56 86 TRP A CA 1
ATOM 646 C C . TRP A 1 86 ? -9.690 -13.434 -29.589 1.00 93.56 86 TRP A C 1
ATOM 648 O O . TRP A 1 86 ? -10.393 -12.645 -28.958 1.00 93.56 86 TRP A O 1
ATOM 658 N N . ARG A 1 87 ? -8.436 -13.716 -29.222 1.00 91.75 87 ARG A N 1
ATOM 659 C CA . ARG A 1 87 ? -7.769 -13.186 -28.025 1.00 91.75 87 ARG A CA 1
ATOM 660 C C . ARG A 1 87 ? -6.460 -12.502 -28.393 1.00 91.75 87 ARG A C 1
ATOM 662 O O . ARG A 1 87 ? -5.719 -12.962 -29.256 1.00 91.75 87 ARG A O 1
ATOM 669 N N . LYS A 1 88 ? -6.160 -11.376 -27.754 1.00 89.69 88 LYS A N 1
ATOM 670 C CA . LYS A 1 88 ? -4.920 -10.635 -28.008 1.00 89.69 88 LYS A CA 1
ATOM 671 C C . LYS A 1 88 ? -3.752 -11.384 -27.354 1.00 89.69 88 LYS A C 1
ATOM 673 O O . LYS A 1 88 ? -3.832 -11.728 -26.180 1.00 89.69 88 LYS A O 1
ATOM 678 N N . LEU A 1 89 ? -2.678 -11.640 -28.101 1.00 83.44 89 LEU A N 1
ATOM 679 C CA . LEU A 1 89 ? -1.494 -12.375 -27.631 1.00 83.44 89 LEU A CA 1
ATOM 680 C C . LEU A 1 89 ? -0.717 -11.574 -26.583 1.00 83.44 89 LEU A C 1
ATOM 682 O O . LEU A 1 89 ? -0.322 -12.095 -25.548 1.00 83.44 89 LEU A O 1
ATOM 686 N N . ILE A 1 90 ? -0.507 -10.291 -26.871 1.00 72.56 90 ILE A N 1
ATOM 687 C CA . ILE A 1 90 ? 0.090 -9.336 -25.946 1.00 72.56 90 ILE A CA 1
ATOM 688 C C . ILE A 1 90 ? -0.950 -8.248 -25.753 1.00 72.56 90 ILE A C 1
ATOM 690 O O . ILE A 1 90 ? -1.092 -7.328 -26.566 1.00 72.56 90 ILE A O 1
ATOM 694 N N . GLN A 1 91 ? -1.716 -8.376 -24.679 1.00 64.19 91 GLN A N 1
ATOM 695 C CA . GLN A 1 91 ? -2.496 -7.265 -24.175 1.00 64.19 91 GLN A CA 1
ATOM 696 C C . GLN A 1 91 ? -1.518 -6.325 -23.467 1.00 64.19 91 GLN A C 1
ATOM 698 O O . GLN A 1 91 ? -1.320 -6.395 -22.258 1.00 64.19 91 GLN A O 1
ATOM 703 N N . GLY A 1 92 ? -0.854 -5.466 -24.250 1.00 59.75 92 GLY A N 1
ATOM 704 C CA . GLY A 1 92 ? -0.388 -4.200 -23.696 1.00 59.75 92 GLY A CA 1
ATOM 705 C C . GLY A 1 92 ? -1.613 -3.555 -23.061 1.00 59.75 92 GLY A C 1
ATOM 706 O O . GLY A 1 92 ? -2.609 -3.411 -23.770 1.00 59.75 92 GLY A O 1
ATOM 707 N N . GLU A 1 93 ? -1.529 -3.305 -21.751 1.00 49.72 93 GLU A N 1
ATOM 708 C CA . GLU A 1 93 ? -2.579 -2.844 -20.817 1.00 49.72 93 GLU A CA 1
ATOM 709 C C . GLU A 1 93 ? -3.177 -3.883 -19.847 1.00 49.72 93 GLU A C 1
ATOM 711 O O . GLU A 1 93 ? -4.043 -3.525 -19.056 1.00 49.72 93 GLU A O 1
ATOM 716 N N . ASN A 1 94 ? -2.680 -5.126 -19.767 1.00 48.31 94 ASN A N 1
ATOM 717 C CA . ASN A 1 94 ? -2.973 -5.962 -18.592 1.00 48.31 94 ASN A CA 1
ATOM 718 C C . ASN A 1 94 ? -1.888 -5.834 -17.528 1.00 48.31 94 ASN A C 1
ATOM 720 O O . ASN A 1 94 ? -1.124 -6.766 -17.269 1.00 48.31 94 ASN A O 1
ATOM 724 N N . GLU A 1 95 ? -1.924 -4.712 -16.813 1.00 52.12 95 GLU A N 1
ATOM 725 C CA . GLU A 1 95 ? -1.367 -4.651 -15.463 1.00 52.12 95 GLU A CA 1
ATOM 726 C C . GLU A 1 95 ? -1.883 -5.809 -14.591 1.00 52.12 95 GLU A C 1
ATOM 728 O O . GLU A 1 95 ? -1.165 -6.288 -13.727 1.00 52.12 95 GLU A O 1
ATOM 733 N N . GLY A 1 96 ? -3.080 -6.344 -14.863 1.00 51.22 96 GLY A N 1
ATOM 734 C CA . GLY A 1 96 ? -3.696 -7.451 -14.123 1.00 51.22 96 GLY A CA 1
ATOM 735 C C . GLY A 1 96 ? -2.871 -8.743 -14.016 1.00 51.22 96 GLY A C 1
ATOM 736 O O . GLY A 1 96 ? -2.919 -9.388 -12.974 1.00 51.22 96 GLY A O 1
ATOM 737 N N . PHE A 1 97 ? -2.082 -9.116 -15.035 1.00 44.25 97 PHE A N 1
ATOM 738 C CA . PHE A 1 97 ? -1.276 -10.354 -14.986 1.00 44.25 97 PHE A CA 1
ATOM 739 C C . PHE A 1 97 ? 0.067 -10.156 -14.257 1.00 44.25 97 PHE A C 1
ATOM 741 O O . PHE A 1 97 ? 0.657 -11.112 -13.763 1.00 44.25 97 PHE A O 1
ATOM 748 N N . LEU A 1 98 ? 0.529 -8.905 -14.127 1.00 48.56 98 LEU A N 1
ATOM 749 C CA . LEU A 1 98 ? 1.633 -8.524 -13.234 1.00 48.56 98 LEU A CA 1
ATOM 750 C C . LEU A 1 98 ? 1.131 -8.163 -11.820 1.00 48.56 98 LEU A C 1
ATOM 752 O O . LEU A 1 98 ? 1.890 -8.269 -10.859 1.00 48.56 98 LEU A O 1
ATOM 756 N N . LYS A 1 99 ? -0.159 -7.829 -11.659 1.00 51.25 99 LYS A N 1
ATOM 757 C CA . LYS A 1 99 ? -0.815 -7.616 -10.355 1.00 51.25 99 LYS A CA 1
ATOM 758 C C . LYS A 1 99 ? -0.961 -8.901 -9.534 1.00 51.25 99 LYS A C 1
ATOM 760 O O . LYS A 1 99 ? -1.172 -8.832 -8.328 1.00 51.25 99 LYS A O 1
ATOM 765 N N . THR A 1 100 ? -0.759 -10.077 -10.131 1.00 47.03 100 THR A N 1
ATOM 766 C CA . THR A 1 100 ? -0.685 -11.353 -9.394 1.00 47.03 100 THR A CA 1
ATOM 767 C C . THR A 1 100 ? 0.560 -11.451 -8.488 1.00 47.03 100 THR A C 1
ATOM 769 O O . THR A 1 100 ? 0.649 -12.364 -7.673 1.00 47.03 100 THR A O 1
ATOM 772 N N . TYR A 1 101 ? 1.481 -10.479 -8.552 1.00 52.94 101 TYR A N 1
ATOM 773 C CA . TYR A 1 101 ? 2.600 -10.322 -7.613 1.00 52.94 101 TYR A CA 1
ATOM 774 C C . TYR A 1 101 ? 2.598 -8.962 -6.897 1.00 52.94 101 TYR A C 1
ATOM 776 O O . TYR A 1 101 ? 3.665 -8.412 -6.613 1.00 52.94 101 TYR A O 1
ATOM 784 N N . LEU A 1 102 ? 1.425 -8.392 -6.591 1.00 66.62 102 LEU A N 1
ATOM 785 C CA . LEU A 1 102 ? 1.377 -7.234 -5.697 1.00 66.62 102 LEU A CA 1
ATOM 786 C C . LEU A 1 102 ? 1.929 -7.640 -4.329 1.00 66.62 102 LEU A C 1
ATOM 788 O O . LEU A 1 102 ? 1.433 -8.551 -3.665 1.00 66.62 102 LEU A O 1
ATOM 792 N N . ASN A 1 103 ? 3.001 -6.970 -3.916 1.00 87.19 103 ASN A N 1
ATOM 793 C CA . ASN A 1 103 ? 3.536 -7.129 -2.578 1.00 87.19 103 ASN A CA 1
ATOM 794 C C . ASN A 1 103 ? 2.474 -6.595 -1.608 1.00 87.19 103 ASN A C 1
ATOM 796 O O . ASN A 1 103 ? 2.130 -5.421 -1.711 1.00 87.19 103 ASN A O 1
ATOM 800 N N . PRO A 1 104 ? 1.968 -7.381 -0.645 1.00 90.81 104 PRO A N 1
ATOM 801 C CA . PRO A 1 104 ? 0.897 -6.919 0.232 1.00 90.81 104 PRO A CA 1
ATOM 802 C C . PRO A 1 104 ? 1.335 -5.772 1.158 1.00 90.81 104 PRO A C 1
ATOM 804 O O . PRO A 1 104 ? 0.489 -5.129 1.772 1.00 90.81 104 PRO A O 1
ATOM 807 N N . LYS A 1 105 ? 2.637 -5.472 1.243 1.00 92.81 105 LYS A N 1
ATOM 808 C CA . LYS A 1 105 ? 3.158 -4.254 1.878 1.00 92.81 105 LYS A CA 1
ATOM 809 C C . LYS A 1 105 ? 3.101 -3.029 0.960 1.00 92.81 105 LYS A C 1
ATOM 811 O O . LYS A 1 105 ? 3.047 -1.915 1.457 1.00 92.81 105 LYS A O 1
ATOM 816 N N . PHE A 1 106 ? 3.117 -3.227 -0.356 1.00 93.19 106 PHE A N 1
ATOM 817 C CA . PHE A 1 106 ? 3.131 -2.185 -1.388 1.00 93.19 106 PHE A CA 1
ATOM 818 C C . PHE A 1 106 ? 2.088 -2.499 -2.479 1.00 93.19 106 PHE A C 1
ATOM 820 O O . PHE A 1 106 ? 2.458 -2.818 -3.613 1.00 93.19 106 PHE A O 1
ATOM 827 N N . PRO A 1 107 ? 0.785 -2.473 -2.139 1.00 91.81 107 PRO A N 1
ATOM 828 C CA . PRO A 1 107 ? -0.296 -2.878 -3.043 1.00 91.81 107 PRO A CA 1
ATOM 829 C C . PRO A 1 107 ? -0.474 -1.968 -4.261 1.00 91.81 107 PRO A C 1
ATOM 831 O O . PRO A 1 107 ? -0.962 -2.433 -5.283 1.00 91.81 107 PRO A O 1
ATOM 834 N N . ASP A 1 108 ? -0.042 -0.707 -4.189 1.00 91.56 108 ASP A N 1
ATOM 835 C CA . ASP A 1 108 ? -0.006 0.190 -5.355 1.00 91.56 108 ASP A CA 1
ATOM 836 C C . ASP A 1 108 ? 1.154 -0.122 -6.318 1.00 91.56 108 ASP A C 1
ATOM 838 O O . ASP A 1 108 ? 1.290 0.482 -7.380 1.00 91.56 108 ASP A O 1
ATOM 842 N N . GLY A 1 109 ? 2.014 -1.077 -5.956 1.00 89.00 109 GLY A N 1
ATOM 843 C CA . GLY A 1 109 ? 3.246 -1.363 -6.669 1.00 89.00 109 GLY A CA 1
ATOM 844 C C . GLY A 1 109 ? 4.314 -0.294 -6.433 1.00 89.00 109 GLY A C 1
ATOM 845 O O . GLY A 1 109 ? 4.317 0.431 -5.440 1.00 89.00 109 GLY A O 1
ATOM 846 N N . MET A 1 110 ? 5.284 -0.252 -7.343 1.00 86.44 110 MET A N 1
ATOM 847 C CA . MET A 1 110 ? 6.433 0.661 -7.294 1.00 86.44 110 MET A CA 1
ATOM 848 C C . MET A 1 110 ? 6.684 1.338 -8.649 1.00 86.44 110 MET A C 1
ATOM 850 O O . MET A 1 110 ? 7.763 1.885 -8.879 1.00 86.44 110 MET A O 1
ATOM 854 N N . ASN A 1 111 ? 5.713 1.275 -9.566 1.00 83.44 111 ASN A N 1
ATOM 855 C CA . ASN A 1 111 ? 5.849 1.914 -10.868 1.00 83.44 111 ASN A CA 1
ATOM 856 C C . ASN A 1 111 ? 5.897 3.437 -10.692 1.00 83.44 111 ASN A C 1
ATOM 858 O O . ASN A 1 111 ? 5.098 3.995 -9.947 1.00 83.44 111 ASN A O 1
ATOM 862 N N . GLU A 1 112 ? 6.860 4.089 -11.344 1.00 85.88 112 GLU A N 1
ATOM 863 C CA . GLU A 1 112 ? 7.055 5.547 -11.282 1.00 85.88 112 GLU A CA 1
ATOM 864 C C . GLU A 1 112 ? 7.096 6.136 -9.855 1.00 85.88 112 GLU A C 1
ATOM 866 O O . GLU A 1 112 ? 6.674 7.273 -9.619 1.00 85.88 112 GLU A O 1
ATOM 871 N N . LEU A 1 113 ? 7.612 5.368 -8.884 1.00 93.38 113 LEU A N 1
ATOM 872 C CA . LEU A 1 113 ? 7.692 5.818 -7.495 1.00 93.38 113 LEU A CA 1
ATOM 873 C C . LEU A 1 113 ? 8.526 7.105 -7.371 1.00 93.38 113 LEU A C 1
ATOM 875 O O . LEU A 1 113 ? 9.581 7.253 -7.991 1.00 93.38 113 LEU A O 1
ATOM 879 N N . GLN A 1 114 ? 8.079 8.021 -6.515 1.00 98.00 114 GLN A N 1
ATOM 880 C CA . GLN A 1 114 ? 8.752 9.290 -6.235 1.00 98.00 114 GLN A CA 1
ATOM 881 C C . GLN A 1 114 ? 9.235 9.305 -4.782 1.00 98.00 114 GLN A C 1
ATOM 883 O O . GLN A 1 114 ? 8.411 9.454 -3.877 1.00 98.00 114 GLN A O 1
ATOM 888 N N . PRO A 1 115 ? 10.544 9.153 -4.516 1.00 98.44 115 PRO A N 1
ATOM 889 C CA . PRO A 1 115 ? 11.068 9.201 -3.156 1.00 98.44 115 PRO A CA 1
ATOM 890 C C . PRO A 1 115 ? 10.849 10.575 -2.520 1.00 98.44 115 PRO A C 1
ATOM 892 O O . PRO A 1 115 ? 11.070 11.602 -3.165 1.00 98.44 115 PRO A O 1
ATOM 895 N N . ILE A 1 116 ? 10.477 10.601 -1.240 1.00 98.31 116 ILE A N 1
ATOM 896 C CA . ILE A 1 116 ? 10.332 11.841 -0.475 1.00 98.31 116 ILE A CA 1
ATOM 897 C C . ILE A 1 11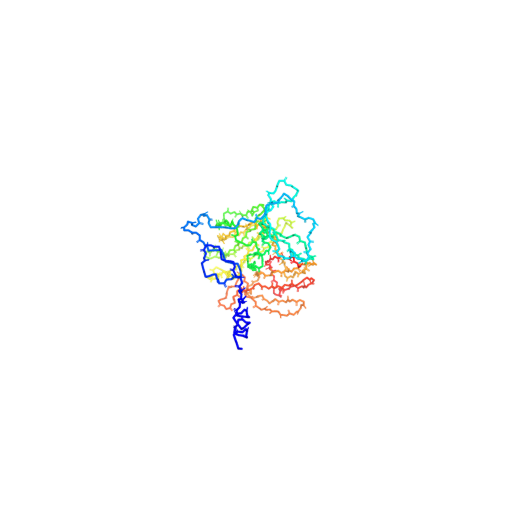6 ? 10.982 11.738 0.905 1.00 98.31 116 ILE A C 1
ATOM 899 O O . ILE A 1 116 ? 10.995 10.682 1.541 1.00 98.31 116 ILE A O 1
ATOM 903 N N . THR A 1 117 ? 11.467 12.877 1.393 1.00 98.38 117 THR A N 1
ATOM 904 C CA . THR A 1 117 ? 11.880 13.072 2.786 1.00 98.38 117 THR A CA 1
ATOM 905 C C . THR A 1 117 ? 11.282 14.380 3.269 1.00 98.38 117 THR A C 1
ATOM 907 O O . THR A 1 117 ? 11.518 15.425 2.663 1.00 98.38 117 THR A O 1
ATOM 910 N N . VAL A 1 118 ? 10.509 14.339 4.353 1.00 98.19 118 VAL A N 1
ATOM 911 C CA . VAL A 1 118 ? 9.771 15.509 4.842 1.00 98.19 118 VAL A CA 1
ATOM 912 C C . VAL A 1 118 ? 10.000 15.695 6.332 1.00 98.19 118 VAL A C 1
ATOM 914 O O . VAL A 1 118 ? 9.832 14.765 7.115 1.00 98.19 118 VAL A O 1
ATOM 917 N N . ASN A 1 119 ? 10.364 16.911 6.739 1.00 97.38 119 ASN A N 1
ATOM 918 C CA . ASN A 1 119 ? 10.447 17.278 8.148 1.00 97.38 119 ASN A CA 1
ATOM 919 C C . ASN A 1 119 ? 9.104 17.841 8.628 1.00 97.38 119 ASN A C 1
ATOM 921 O O . ASN A 1 119 ? 8.847 19.037 8.504 1.00 97.38 119 ASN A O 1
ATOM 925 N N . LEU A 1 120 ? 8.276 16.980 9.219 1.00 96.94 120 LEU A N 1
ATOM 926 C CA . LEU A 1 120 ? 6.954 17.337 9.734 1.00 96.94 120 LEU A CA 1
ATOM 927 C C . LEU A 1 120 ? 7.011 18.290 10.938 1.00 96.94 120 LEU A C 1
ATOM 929 O O . LEU A 1 120 ? 6.030 18.955 11.249 1.00 96.94 120 LEU A O 1
ATOM 933 N N . SER A 1 121 ? 8.177 18.439 11.581 1.00 94.62 121 SER A N 1
ATOM 934 C CA . SER A 1 121 ? 8.346 19.442 12.646 1.00 94.62 121 SER A CA 1
ATOM 935 C C . SER A 1 121 ? 8.293 20.884 12.122 1.00 94.62 121 SER A C 1
ATOM 937 O O . SER A 1 121 ? 8.200 21.808 12.926 1.00 94.62 121 SER A O 1
ATOM 939 N N . LEU A 1 122 ? 8.394 21.084 10.802 1.00 96.81 122 LEU A N 1
ATOM 940 C CA . LEU A 1 122 ? 8.300 22.395 10.151 1.00 96.81 122 LEU A CA 1
ATOM 941 C C . LEU A 1 122 ? 6.896 22.693 9.604 1.00 96.81 122 LEU A C 1
ATOM 943 O O . LEU A 1 122 ? 6.630 23.827 9.216 1.00 96.81 122 LEU A O 1
ATOM 947 N N . GLY A 1 123 ? 6.008 21.700 9.559 1.00 96.38 123 GLY A N 1
ATOM 948 C CA . GLY A 1 123 ? 4.674 21.833 8.986 1.00 96.38 123 GLY A CA 1
ATOM 949 C C . GLY A 1 123 ? 4.084 20.490 8.570 1.00 96.38 123 GLY A C 1
ATOM 950 O O . GLY A 1 123 ? 4.760 19.463 8.578 1.00 96.38 123 GLY A O 1
ATOM 951 N N . SER A 1 124 ? 2.807 20.500 8.201 1.00 97.06 124 SER A N 1
ATOM 952 C CA . SER A 1 124 ? 2.137 19.321 7.659 1.00 97.06 124 SER A CA 1
ATOM 953 C C . SER A 1 124 ? 2.611 18.997 6.240 1.00 97.06 124 SER A C 1
ATOM 955 O O . SER A 1 124 ? 3.155 19.845 5.530 1.00 97.06 124 SER A O 1
ATOM 957 N N . TYR A 1 125 ? 2.361 17.763 5.810 1.00 98.38 125 TYR A N 1
ATOM 958 C CA . TYR A 1 125 ? 2.536 17.344 4.424 1.00 98.38 125 TYR A CA 1
ATOM 959 C C . TYR A 1 125 ? 1.226 16.805 3.872 1.00 98.38 125 TYR A C 1
ATOM 961 O O . TYR A 1 125 ? 0.738 15.794 4.364 1.00 98.38 125 TYR A O 1
ATOM 969 N N . THR A 1 126 ? 0.665 17.463 2.860 1.00 98.19 126 THR A N 1
ATOM 970 C CA . THR A 1 126 ? -0.530 16.982 2.153 1.00 98.19 126 THR A CA 1
ATOM 971 C C . THR A 1 126 ? -0.123 16.043 1.028 1.00 98.19 126 THR A C 1
ATOM 973 O O . THR A 1 126 ? 0.702 16.407 0.188 1.00 98.19 126 THR A O 1
ATOM 976 N N . VAL A 1 127 ? -0.704 14.847 1.000 1.00 98.44 127 VAL A N 1
ATOM 977 C CA . VAL A 1 127 ? -0.464 13.881 -0.071 1.00 98.44 127 VAL A CA 1
ATOM 978 C C . VAL A 1 127 ? -1.118 14.402 -1.361 1.00 98.44 127 VAL A C 1
ATOM 980 O O . VAL A 1 127 ? -2.297 14.769 -1.338 1.00 98.44 127 VAL A O 1
ATOM 983 N N . PRO A 1 128 ? -0.394 14.470 -2.495 1.00 98.19 128 PRO A N 1
ATOM 984 C CA . PRO A 1 128 ? -0.963 14.949 -3.751 1.00 98.19 128 PRO A CA 1
ATOM 985 C C . PRO A 1 128 ? -2.189 14.147 -4.201 1.00 98.19 128 PRO A C 1
ATOM 987 O O . PRO A 1 128 ? -2.313 12.954 -3.930 1.00 98.19 128 PRO A O 1
ATOM 990 N N . THR A 1 129 ? -3.087 14.801 -4.942 1.00 97.06 129 THR A N 1
ATOM 991 C CA . THR A 1 129 ? -4.224 14.110 -5.573 1.00 97.06 129 THR A CA 1
ATOM 992 C C . THR A 1 129 ? -3.714 13.023 -6.524 1.00 97.06 129 THR A C 1
ATOM 994 O O . THR A 1 129 ? -2.746 13.249 -7.249 1.00 97.06 129 THR A O 1
ATOM 997 N N . GLY A 1 130 ? -4.353 11.852 -6.515 1.00 96.00 130 GLY A N 1
ATOM 998 C CA . GLY A 1 130 ? -3.967 10.699 -7.332 1.00 96.00 130 GLY A CA 1
ATOM 999 C C . GLY A 1 130 ? -2.776 9.890 -6.806 1.00 96.00 130 GLY A C 1
ATOM 1000 O O . GLY A 1 130 ? -2.403 8.914 -7.448 1.00 96.00 130 GLY A O 1
ATOM 1001 N N . LYS A 1 131 ? -2.179 10.251 -5.660 1.00 97.50 131 LYS A N 1
ATOM 1002 C CA . LYS A 1 131 ? -1.027 9.542 -5.082 1.00 97.50 131 LYS A CA 1
ATOM 1003 C C . LYS A 1 131 ? -1.335 8.990 -3.694 1.00 97.50 131 LYS A C 1
ATOM 1005 O O . LYS A 1 131 ? -1.996 9.653 -2.907 1.00 97.50 131 LYS A O 1
ATOM 1010 N N . ASN A 1 132 ? -0.775 7.832 -3.363 1.00 97.75 132 ASN A N 1
ATOM 1011 C CA . ASN A 1 132 ? -0.664 7.367 -1.980 1.00 97.75 132 ASN A CA 1
ATOM 1012 C C . ASN A 1 132 ? 0.768 7.583 -1.481 1.00 97.75 132 ASN A C 1
ATOM 1014 O O . ASN A 1 132 ? 1.731 7.431 -2.237 1.00 97.75 132 ASN A O 1
ATOM 1018 N N . LEU A 1 133 ? 0.909 7.935 -0.202 1.00 98.31 133 LEU A N 1
ATOM 1019 C CA . LEU A 1 133 ? 2.194 8.079 0.476 1.00 98.31 133 LEU A CA 1
ATOM 1020 C C . LEU A 1 133 ? 2.494 6.830 1.306 1.00 98.31 133 LEU A C 1
ATOM 1022 O O . LEU A 1 133 ? 1.770 6.525 2.250 1.00 98.31 133 LEU A O 1
ATOM 1026 N N . TYR A 1 134 ? 3.614 6.175 1.012 1.00 97.38 134 TYR A N 1
ATOM 1027 C CA . TYR A 1 134 ? 4.172 5.089 1.810 1.00 97.38 134 TYR A CA 1
ATOM 1028 C C . TYR A 1 134 ? 5.316 5.617 2.667 1.00 97.38 134 TYR A C 1
ATOM 1030 O O . TYR A 1 134 ? 6.368 5.980 2.145 1.00 97.38 134 TYR A O 1
ATOM 1038 N N . ILE A 1 135 ? 5.134 5.638 3.984 1.00 96.44 135 ILE A N 1
ATOM 1039 C CA . ILE A 1 135 ? 6.174 5.976 4.957 1.00 96.44 135 ILE A CA 1
ATOM 1040 C C . ILE A 1 135 ? 6.859 4.682 5.385 1.00 96.44 135 ILE A C 1
ATOM 1042 O O . ILE A 1 135 ? 6.230 3.784 5.950 1.00 96.44 135 ILE A O 1
ATOM 1046 N N . THR A 1 136 ? 8.159 4.596 5.125 1.00 94.25 136 THR A N 1
ATOM 1047 C CA . THR A 1 136 ? 8.974 3.4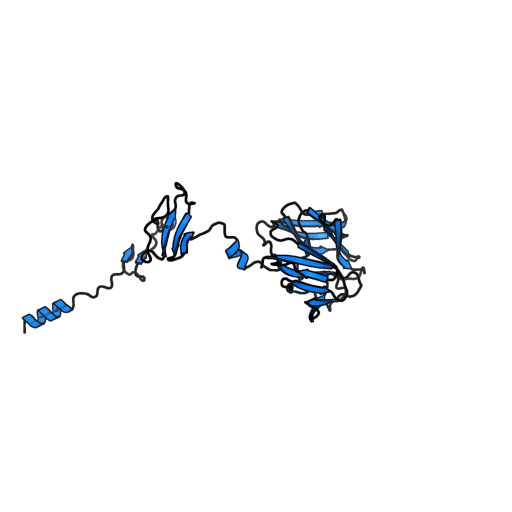00 5.387 1.00 94.25 136 THR A CA 1
ATOM 1048 C C . THR A 1 136 ? 9.980 3.610 6.508 1.00 94.25 136 THR A C 1
ATOM 1050 O O . THR A 1 136 ? 10.535 2.645 7.026 1.00 94.25 136 THR A O 1
ATOM 1053 N N . SER A 1 137 ? 10.224 4.859 6.898 1.00 91.50 137 SER A N 1
ATOM 1054 C CA . SER A 1 137 ? 11.003 5.175 8.085 1.00 91.50 137 SER A CA 1
ATOM 1055 C C . SER A 1 137 ? 10.626 6.534 8.652 1.00 91.50 137 SER A C 1
ATOM 1057 O O . SER A 1 137 ? 10.143 7.430 7.952 1.00 91.50 137 SER A O 1
ATOM 1059 N N . VAL A 1 138 ? 10.888 6.694 9.943 1.00 90.44 138 VAL A N 1
ATOM 1060 C CA . VAL A 1 138 ? 10.775 7.974 10.632 1.00 90.44 138 VAL A CA 1
ATOM 1061 C C . VAL A 1 138 ? 11.992 8.178 11.512 1.00 90.44 138 VAL A C 1
ATOM 1063 O O . VAL A 1 138 ? 12.554 7.239 12.075 1.00 90.44 138 VAL A O 1
ATOM 1066 N N . TYR A 1 139 ? 12.374 9.433 11.653 1.00 88.19 139 TYR A N 1
ATOM 1067 C CA . TYR A 1 139 ? 13.452 9.859 12.508 1.00 88.19 139 TYR A CA 1
ATOM 1068 C C . TYR A 1 139 ? 12.979 10.965 13.440 1.00 88.19 139 TYR A C 1
ATOM 1070 O O . TYR A 1 139 ? 12.451 12.007 13.041 1.00 88.19 139 TYR A O 1
ATOM 1078 N N . ARG A 1 140 ? 13.251 10.739 14.715 1.00 85.69 140 ARG A N 1
ATOM 1079 C CA . ARG A 1 140 ? 13.257 11.731 15.776 1.00 85.69 140 ARG A CA 1
ATOM 1080 C C . ARG A 1 140 ? 14.433 11.344 16.662 1.00 85.69 140 ARG A C 1
ATOM 1082 O O . ARG A 1 140 ? 14.640 10.157 16.892 1.00 85.69 140 ARG A O 1
ATOM 1089 N N . GLY A 1 141 ? 15.229 12.327 17.085 1.00 78.38 141 GLY A N 1
ATOM 1090 C CA . GLY A 1 141 ? 16.356 12.086 17.991 1.00 78.38 141 GLY A CA 1
ATOM 1091 C C . GLY A 1 141 ? 15.890 11.576 19.361 1.00 78.38 141 GLY A C 1
ATOM 1092 O O . GLY A 1 141 ? 14.829 10.977 19.495 1.00 78.38 141 GLY A O 1
ATOM 1093 N N . ASN A 1 142 ? 16.634 11.876 20.423 1.00 74.81 142 ASN A N 1
ATOM 1094 C CA . ASN A 1 142 ? 16.279 11.450 21.784 1.00 74.81 142 ASN A CA 1
ATOM 1095 C C . ASN A 1 142 ? 15.114 12.278 22.369 1.00 74.81 142 ASN A C 1
ATOM 1097 O O . ASN A 1 142 ? 15.291 13.051 23.307 1.00 74.81 142 ASN A O 1
ATOM 1101 N N . ALA A 1 143 ? 13.926 12.173 21.774 1.00 78.00 143 ALA A N 1
ATOM 1102 C CA . ALA A 1 143 ? 12.732 12.925 22.134 1.00 78.00 143 ALA A CA 1
ATOM 1103 C C . ALA A 1 143 ? 11.461 12.127 21.824 1.00 78.00 143 ALA A C 1
ATOM 1105 O O . ALA A 1 143 ? 11.477 11.211 21.005 1.00 78.00 143 ALA A O 1
ATOM 1106 N N . ALA A 1 144 ? 10.353 12.533 22.450 1.00 81.62 144 ALA A N 1
ATOM 1107 C CA . ALA A 1 144 ? 9.036 12.005 22.119 1.00 81.62 144 ALA A CA 1
ATOM 1108 C C . ALA A 1 144 ? 8.717 12.224 20.627 1.00 81.62 144 ALA A C 1
ATOM 1110 O O . ALA A 1 144 ? 9.003 13.293 20.071 1.00 81.62 144 ALA A O 1
ATOM 1111 N N . LEU A 1 145 ? 8.119 11.214 20.009 1.00 86.19 145 LEU A N 1
ATOM 1112 C CA . LEU A 1 145 ? 7.797 11.081 18.597 1.00 86.19 145 LEU A CA 1
ATOM 1113 C C . LEU A 1 145 ? 6.291 10.891 18.451 1.00 86.19 145 LEU A C 1
ATOM 1115 O O . LEU A 1 145 ? 5.700 10.009 19.065 1.00 86.19 145 LEU A O 1
ATOM 1119 N N . THR A 1 146 ? 5.709 11.674 17.559 1.00 89.38 146 THR A N 1
ATOM 1120 C CA . THR A 1 146 ? 4.327 11.587 17.111 1.00 89.38 146 THR A CA 1
ATOM 1121 C C . THR A 1 146 ? 4.303 11.648 15.588 1.00 89.38 146 THR A C 1
ATOM 1123 O O . THR A 1 146 ? 4.990 12.476 14.979 1.00 89.38 146 THR A O 1
ATOM 1126 N N . LEU A 1 147 ? 3.517 10.758 14.991 1.00 93.06 147 LEU A N 1
ATOM 1127 C CA . LEU A 1 147 ? 3.111 10.794 13.591 1.00 93.06 147 LEU A CA 1
ATOM 1128 C C . LEU A 1 147 ? 1.605 10.551 13.552 1.00 93.06 147 LEU A C 1
ATOM 1130 O O . LEU A 1 147 ? 1.110 9.580 14.130 1.00 93.06 147 LEU A O 1
ATOM 1134 N N . GLN A 1 148 ? 0.886 11.428 12.871 1.00 95.31 148 GLN A N 1
ATOM 1135 C CA . GLN A 1 148 ? -0.553 11.339 12.685 1.00 95.31 148 GLN A CA 1
ATOM 1136 C C . GLN A 1 148 ? -0.887 11.480 11.203 1.00 95.31 148 GLN A C 1
ATOM 1138 O O . GLN A 1 148 ? -0.178 12.171 10.470 1.00 95.31 148 GLN A O 1
ATOM 1143 N N . ALA A 1 149 ? -1.982 10.856 10.789 1.00 97.12 149 ALA A N 1
ATOM 1144 C CA . ALA A 1 149 ? -2.658 11.171 9.540 1.00 97.12 149 ALA A CA 1
ATOM 1145 C C . ALA A 1 149 ? -3.963 11.892 9.866 1.00 97.12 149 ALA A C 1
ATOM 1147 O O . ALA A 1 149 ? -4.705 11.459 10.749 1.00 97.12 149 ALA A O 1
ATOM 1148 N N . PHE A 1 150 ? -4.235 12.985 9.169 1.00 97.56 150 PHE A N 1
ATOM 1149 C CA . PHE A 1 150 ? -5.554 13.594 9.164 1.00 97.56 150 PHE A CA 1
ATOM 1150 C C . PHE A 1 150 ? -6.303 13.135 7.920 1.00 97.56 150 PHE A C 1
ATOM 1152 O O . PHE A 1 150 ? -5.884 13.453 6.807 1.00 97.56 150 PHE A O 1
ATOM 1159 N N . ASP A 1 151 ? -7.392 12.406 8.136 1.00 96.38 151 ASP A N 1
ATOM 1160 C CA . ASP A 1 151 ? -8.327 12.003 7.095 1.00 96.38 151 ASP A CA 1
ATOM 1161 C C . ASP A 1 151 ? -9.203 13.205 6.742 1.00 96.38 151 ASP A C 1
ATOM 1163 O O . ASP A 1 151 ? -10.044 13.639 7.543 1.00 96.38 151 ASP A O 1
ATOM 1167 N N . PHE A 1 152 ? -8.993 13.760 5.551 1.00 92.88 152 PHE A N 1
ATOM 1168 C CA . PHE A 1 152 ? -9.720 14.946 5.113 1.00 92.88 152 PHE A CA 1
ATOM 1169 C C . PHE A 1 152 ? -11.206 14.647 4.887 1.00 92.88 152 PHE A C 1
ATOM 1171 O O . PHE A 1 152 ? -12.061 15.472 5.212 1.00 92.88 152 PHE A O 1
ATOM 1178 N N . SER A 1 153 ? -11.523 13.449 4.390 1.00 92.56 153 SER A N 1
ATOM 1179 C CA . SER A 1 153 ? -12.894 13.033 4.092 1.00 92.56 153 SER A CA 1
ATOM 1180 C C . SER A 1 153 ? -13.752 12.916 5.352 1.00 92.56 153 SER A C 1
ATOM 1182 O O . SER A 1 153 ? -14.925 13.292 5.347 1.00 92.56 153 SER A O 1
ATOM 1184 N N . GLN A 1 154 ? -13.151 12.456 6.451 1.00 92.38 154 GLN A N 1
ATOM 1185 C CA . GLN A 1 154 ? -13.824 12.292 7.739 1.00 92.38 154 GLN A CA 1
ATOM 1186 C C . GLN A 1 154 ? -13.619 13.486 8.677 1.00 92.38 154 GLN A C 1
ATOM 1188 O O . GLN A 1 154 ? -14.309 13.589 9.689 1.00 92.38 154 GLN A O 1
ATOM 1193 N N . SER A 1 155 ? -12.686 14.391 8.361 1.00 94.81 155 SER A N 1
ATOM 1194 C CA . SER A 1 155 ? -12.237 15.466 9.256 1.00 94.81 155 SER A CA 1
ATOM 1195 C C . SER A 1 155 ? -11.746 14.946 10.617 1.00 94.81 155 SER A C 1
ATOM 1197 O O . SER A 1 155 ? -12.022 15.537 11.664 1.00 94.81 155 SER A O 1
ATOM 1199 N N . LEU A 1 156 ? -11.020 13.822 10.611 1.00 95.12 156 LEU A N 1
ATOM 1200 C CA . LEU A 1 156 ? -10.525 13.144 11.813 1.00 95.12 156 LEU A CA 1
ATOM 1201 C C . LEU A 1 156 ? -9.005 12.982 11.785 1.00 95.12 156 LEU A C 1
ATOM 1203 O O . LEU A 1 156 ? -8.409 12.778 10.734 1.00 95.12 156 LEU A O 1
ATOM 1207 N N . SER A 1 157 ? -8.379 13.027 12.964 1.00 94.94 157 SER A N 1
ATOM 1208 C CA . SER A 1 157 ? -6.945 12.769 13.132 1.00 94.94 157 SER A CA 1
ATOM 1209 C C . SER A 1 157 ? -6.703 11.415 13.789 1.00 94.94 157 SER A C 1
ATOM 1211 O O . SER A 1 157 ? -7.316 11.082 14.805 1.00 94.94 157 SER A O 1
ATOM 1213 N N . TYR A 1 158 ? -5.766 10.664 13.226 1.00 94.81 158 TYR A N 1
ATOM 1214 C CA . TYR A 1 158 ? -5.412 9.312 13.621 1.00 94.81 158 TYR A CA 1
ATOM 1215 C C . TYR A 1 158 ? -3.936 9.256 14.001 1.00 94.81 158 TYR A C 1
ATOM 1217 O O . TYR A 1 158 ? -3.055 9.491 13.177 1.00 94.81 158 TYR A O 1
ATOM 1225 N N . THR A 1 159 ? -3.643 8.925 15.257 1.00 92.50 159 THR A N 1
ATOM 1226 C CA . THR A 1 159 ? -2.261 8.804 15.739 1.00 92.50 159 THR A CA 1
ATOM 1227 C C . THR A 1 159 ? -1.673 7.452 15.343 1.00 92.50 159 THR A C 1
ATOM 1229 O O . THR A 1 159 ? -1.986 6.427 15.952 1.00 92.50 159 THR A O 1
ATOM 1232 N N . LEU A 1 160 ? -0.801 7.467 14.335 1.00 90.56 160 LEU A N 1
ATOM 1233 C CA . LEU A 1 160 ? -0.187 6.286 13.721 1.00 90.56 160 LEU A CA 1
ATOM 1234 C C . LEU A 1 160 ? 1.121 5.865 14.400 1.00 90.56 160 LEU A C 1
ATOM 1236 O O . LEU A 1 160 ? 1.525 4.712 14.268 1.00 90.56 160 LEU A O 1
ATOM 1240 N N . ILE A 1 161 ? 1.773 6.787 15.120 1.00 88.31 161 ILE A N 1
ATOM 1241 C CA . ILE A 1 161 ? 2.911 6.543 16.021 1.00 88.31 161 ILE A CA 1
ATOM 1242 C C . ILE A 1 161 ? 2.829 7.540 17.178 1.00 88.31 161 ILE A C 1
ATOM 1244 O O . ILE A 1 161 ? 2.605 8.728 16.941 1.00 88.31 161 ILE A O 1
ATOM 1248 N N . SER A 1 162 ? 3.045 7.093 18.417 1.00 83.62 162 SER A N 1
ATOM 1249 C CA . SER A 1 162 ? 3.154 7.992 19.573 1.00 83.62 162 SER A CA 1
ATOM 1250 C C . SER A 1 162 ? 4.002 7.417 20.707 1.00 83.62 162 SER A C 1
ATOM 1252 O O . SER A 1 162 ? 3.447 6.862 21.656 1.00 83.62 162 SER A O 1
ATOM 1254 N N . ASN A 1 163 ? 5.320 7.631 20.692 1.00 77.31 163 ASN A N 1
ATOM 1255 C CA . ASN A 1 163 ? 6.144 7.269 21.848 1.00 77.31 163 ASN A CA 1
ATOM 1256 C C . ASN A 1 163 ? 6.099 8.367 22.928 1.00 77.31 163 ASN A C 1
ATOM 1258 O O . ASN A 1 163 ? 6.142 9.567 22.660 1.00 77.31 163 ASN A O 1
ATOM 1262 N N . THR A 1 164 ? 5.939 7.952 24.185 1.00 64.06 164 THR A N 1
ATOM 1263 C CA . THR A 1 164 ? 5.708 8.864 25.322 1.00 64.06 164 THR A CA 1
ATOM 1264 C C . THR A 1 164 ? 6.978 9.182 26.110 1.00 64.06 164 THR A C 1
ATOM 1266 O O . THR A 1 164 ? 6.931 9.945 27.074 1.00 64.06 164 THR A O 1
ATOM 1269 N N . ARG A 1 165 ? 8.133 8.612 25.736 1.00 62.34 165 ARG A N 1
ATOM 1270 C CA . ARG A 1 165 ? 9.390 8.741 26.489 1.00 62.34 165 ARG A CA 1
ATOM 1271 C C . ARG A 1 165 ? 10.555 9.101 25.572 1.00 62.34 165 ARG A C 1
ATOM 1273 O O . ARG A 1 165 ? 10.728 8.507 24.517 1.00 62.34 165 ARG A O 1
ATOM 1280 N N . ALA A 1 166 ? 11.403 10.023 26.025 1.00 55.31 166 ALA A N 1
ATOM 1281 C CA . ALA A 1 166 ? 12.622 10.474 25.342 1.00 55.31 166 ALA A CA 1
ATOM 1282 C C . ALA A 1 166 ? 13.792 9.462 25.413 1.00 55.31 166 ALA A C 1
ATOM 1284 O O . ALA A 1 166 ? 14.957 9.854 25.438 1.00 55.31 166 ALA A O 1
ATOM 1285 N N . THR A 1 167 ? 13.511 8.161 25.516 1.00 55.25 167 THR A N 1
ATOM 1286 C CA . THR A 1 167 ? 14.521 7.128 25.784 1.00 55.25 167 THR A CA 1
ATOM 1287 C C . THR A 1 167 ? 14.464 6.061 24.700 1.00 55.25 167 THR A C 1
ATOM 1289 O O . THR A 1 167 ? 13.518 5.291 24.707 1.00 55.25 167 THR A O 1
ATOM 1292 N N . TYR A 1 168 ? 15.449 6.061 23.789 1.00 54.16 168 TYR A N 1
ATOM 1293 C CA . TYR A 1 168 ? 15.888 5.000 22.852 1.00 54.16 168 TYR A CA 1
ATOM 1294 C C . TYR A 1 168 ? 14.852 3.995 22.286 1.00 54.16 168 TYR A C 1
ATOM 1296 O O . TYR A 1 168 ? 15.217 2.884 21.911 1.00 54.16 168 TYR A O 1
ATOM 1304 N N . GLY A 1 169 ? 13.574 4.359 22.203 1.00 56.34 169 GLY A N 1
ATOM 1305 C CA . GLY A 1 169 ? 12.525 3.570 21.570 1.00 56.34 169 GLY A CA 1
ATOM 1306 C C . GLY A 1 169 ? 12.386 3.999 20.120 1.00 56.34 169 GLY A C 1
ATOM 1307 O O . GLY A 1 169 ? 11.746 5.016 19.838 1.00 56.34 169 GLY A O 1
ATOM 1308 N N . PHE A 1 170 ? 13.012 3.250 19.215 1.00 63.50 170 PHE A N 1
ATOM 1309 C CA . PHE A 1 170 ? 12.874 3.462 17.779 1.00 63.50 170 PHE A CA 1
ATOM 1310 C C . PHE A 1 170 ? 11.641 2.703 17.278 1.00 63.50 170 PHE A C 1
ATOM 1312 O O . PHE A 1 170 ? 11.505 1.519 17.586 1.00 63.50 170 PHE A O 1
ATOM 1319 N N . PRO A 1 171 ? 10.737 3.346 16.524 1.00 68.25 171 PRO A N 1
ATOM 1320 C CA . PRO A 1 171 ? 9.610 2.644 15.925 1.00 68.25 171 PRO A CA 1
ATOM 1321 C C . PRO A 1 171 ? 10.121 1.556 14.974 1.00 68.25 171 PRO A C 1
ATOM 1323 O O . PRO A 1 171 ? 11.016 1.799 14.161 1.00 68.25 171 PRO A O 1
ATOM 1326 N N . THR A 1 172 ? 9.551 0.357 15.070 1.00 67.62 172 THR A N 1
ATOM 1327 C CA . THR A 1 172 ? 9.875 -0.763 14.183 1.00 67.62 172 THR A CA 1
ATOM 1328 C C . THR A 1 172 ? 8.989 -0.699 12.938 1.00 67.62 172 THR A C 1
ATOM 1330 O O . THR A 1 172 ? 7.766 -0.779 13.019 1.00 67.62 172 THR A O 1
ATOM 1333 N N . PHE A 1 173 ? 9.604 -0.519 11.766 1.00 74.75 173 PHE A N 1
ATOM 1334 C CA . PHE A 1 173 ? 8.913 -0.433 10.472 1.00 74.75 173 PHE A CA 1
ATOM 1335 C C . PHE A 1 173 ? 9.015 -1.756 9.720 1.00 74.75 173 PHE A C 1
ATOM 1337 O O . PHE A 1 173 ? 9.771 -1.898 8.761 1.00 74.75 173 PHE A O 1
ATOM 1344 N N . ASN A 1 174 ? 8.245 -2.745 10.166 1.00 85.62 174 ASN A N 1
ATOM 1345 C CA . ASN A 1 174 ? 8.170 -4.031 9.477 1.00 85.62 174 ASN A CA 1
ATOM 1346 C C . ASN A 1 174 ? 7.143 -4.031 8.332 1.00 85.62 174 ASN A C 1
ATOM 1348 O O . ASN A 1 174 ? 7.319 -4.752 7.347 1.00 85.62 174 ASN A O 1
ATOM 1352 N N . ASN A 1 175 ? 6.128 -3.171 8.418 1.00 91.56 175 ASN A N 1
ATOM 1353 C CA . ASN A 1 175 ? 5.224 -2.807 7.328 1.00 91.56 175 ASN A CA 1
ATOM 1354 C C . ASN A 1 175 ? 5.223 -1.277 7.171 1.00 91.56 175 ASN A C 1
ATOM 1356 O O . ASN A 1 175 ? 5.461 -0.573 8.158 1.00 91.56 175 ASN A O 1
ATOM 1360 N N . PRO A 1 176 ? 4.980 -0.743 5.961 1.00 94.06 176 PRO A N 1
ATOM 1361 C CA . PRO A 1 176 ? 4.874 0.695 5.779 1.00 94.06 176 PRO A CA 1
ATOM 1362 C C . PRO A 1 176 ? 3.606 1.236 6.438 1.00 94.06 176 PRO A C 1
ATOM 1364 O O . PRO A 1 176 ? 2.624 0.518 6.634 1.00 94.06 176 PRO A O 1
ATOM 1367 N N . ILE A 1 177 ? 3.631 2.532 6.726 1.00 95.00 177 ILE A N 1
ATOM 1368 C CA . ILE A 1 177 ? 2.423 3.303 7.005 1.00 95.00 177 ILE A CA 1
ATOM 1369 C C . ILE A 1 177 ? 1.957 3.920 5.688 1.00 95.00 177 ILE A C 1
ATOM 1371 O O . ILE A 1 177 ? 2.753 4.572 5.013 1.00 95.00 177 ILE A O 1
ATOM 1375 N N . ILE A 1 178 ? 0.686 3.740 5.335 1.00 97.19 178 ILE A N 1
ATOM 1376 C CA . ILE A 1 178 ? 0.099 4.306 4.116 1.00 97.19 178 ILE A CA 1
ATOM 1377 C C . ILE A 1 178 ? -0.823 5.465 4.491 1.00 97.19 178 ILE A C 1
ATOM 1379 O O . ILE A 1 178 ? -1.689 5.306 5.354 1.00 97.19 178 ILE A O 1
ATOM 1383 N N . ILE A 1 179 ? -0.637 6.611 3.834 1.00 98.25 179 ILE A N 1
ATOM 1384 C CA . ILE A 1 179 ? -1.508 7.787 3.926 1.00 98.25 179 ILE A CA 1
ATOM 1385 C C . ILE A 1 179 ? -2.114 8.057 2.545 1.00 98.25 179 ILE A C 1
ATOM 1387 O O . ILE A 1 179 ? -1.395 8.082 1.542 1.00 98.25 179 ILE A O 1
ATOM 1391 N N . GLY A 1 180 ? -3.435 8.213 2.504 1.00 97.69 180 GLY A N 1
ATOM 1392 C CA . GLY A 1 180 ? -4.208 8.394 1.278 1.00 97.69 180 GLY A CA 1
ATOM 1393 C C . GLY A 1 180 ? -3.987 9.747 0.617 1.00 97.69 180 GLY A C 1
ATOM 1394 O O . GLY A 1 180 ? -3.540 10.702 1.249 1.00 97.69 180 GLY A O 1
ATOM 1395 N N . GLN A 1 181 ? -4.316 9.833 -0.670 1.00 97.56 181 GLN A N 1
ATOM 1396 C CA . GLN A 1 181 ? -4.366 11.104 -1.396 1.00 97.56 181 GLN A CA 1
ATOM 1397 C C . GLN A 1 181 ? -5.195 12.159 -0.646 1.00 97.56 181 GLN A C 1
ATOM 1399 O O . GLN A 1 181 ? -6.232 11.838 -0.076 1.00 97.56 181 GLN A O 1
ATOM 1404 N N . GLN A 1 182 ? -4.767 13.423 -0.700 1.00 96.62 182 GLN A N 1
ATOM 1405 C CA . GLN A 1 182 ? -5.407 14.593 -0.070 1.00 96.62 182 GLN A CA 1
ATOM 1406 C C . GLN A 1 182 ? -5.430 14.616 1.466 1.00 96.62 182 GLN A C 1
ATOM 1408 O O . GLN A 1 182 ? -5.560 15.699 2.043 1.00 96.62 182 GLN A O 1
ATOM 1413 N N . ASP A 1 183 ? -5.223 13.485 2.135 1.00 98.19 183 ASP A N 1
ATOM 1414 C CA . ASP A 1 183 ? -4.924 13.458 3.563 1.00 98.19 183 ASP A CA 1
ATOM 1415 C C . ASP A 1 183 ? -3.580 14.134 3.840 1.00 98.19 183 ASP A C 1
ATOM 1417 O O . ASP A 1 183 ? -2.746 14.334 2.945 1.00 98.19 183 ASP A O 1
ATOM 1421 N N . TYR A 1 184 ? -3.338 14.484 5.103 1.00 96.06 184 TYR A N 1
ATOM 1422 C CA . TYR A 1 184 ? -2.058 15.062 5.486 1.00 96.06 184 TYR A CA 1
ATOM 1423 C C . TYR A 1 184 ? -1.394 14.382 6.676 1.00 96.06 184 TYR A C 1
ATOM 1425 O O . TYR A 1 184 ? -2.013 14.073 7.694 1.00 96.06 184 TYR A O 1
ATOM 1433 N N . ALA A 1 185 ? -0.083 14.196 6.540 1.00 97.94 185 ALA A N 1
ATOM 1434 C CA . ALA A 1 185 ? 0.796 13.750 7.602 1.00 97.94 185 ALA A CA 1
ATOM 1435 C C . ALA A 1 185 ? 1.150 14.927 8.519 1.00 97.94 185 ALA A C 1
ATOM 1437 O O . ALA A 1 185 ? 1.489 16.025 8.064 1.00 97.94 185 ALA A O 1
ATOM 1438 N N . LEU A 1 186 ? 1.101 14.672 9.821 1.00 96.56 186 LEU A N 1
ATOM 1439 C CA . LEU A 1 186 ? 1.423 15.607 10.893 1.00 96.56 186 LEU A CA 1
ATOM 1440 C C . LEU A 1 186 ? 2.373 14.938 11.869 1.00 96.56 186 LEU A C 1
ATOM 1442 O O . LEU A 1 186 ? 2.276 13.735 12.105 1.00 96.56 186 LEU A O 1
ATOM 1446 N N . GLY A 1 187 ? 3.232 15.706 12.520 1.00 94.38 187 GLY A N 1
ATOM 1447 C CA . GLY A 1 187 ? 4.018 15.152 13.605 1.00 94.38 187 GLY A CA 1
ATOM 1448 C C . GLY A 1 187 ? 5.198 16.011 13.980 1.00 94.38 187 GLY A C 1
ATOM 1449 O O . GLY A 1 187 ? 5.416 17.097 13.458 1.00 94.38 187 GLY A O 1
ATOM 1450 N N . ASN A 1 188 ? 6.003 15.481 14.883 1.00 93.25 188 ASN A N 1
ATOM 1451 C CA . ASN A 1 188 ? 7.255 16.089 15.297 1.00 93.25 188 ASN A CA 1
ATOM 1452 C C . ASN A 1 188 ? 8.422 15.204 14.843 1.00 93.25 188 ASN A C 1
ATOM 1454 O O . ASN A 1 188 ? 9.285 14.831 15.627 1.00 93.25 188 ASN A O 1
ATOM 1458 N N . CYS A 1 189 ? 8.465 14.821 13.573 1.00 92.06 189 CYS A N 1
ATOM 1459 C CA . CYS A 1 189 ? 9.499 13.928 13.059 1.00 92.06 189 CYS A CA 1
ATOM 1460 C C . CYS A 1 189 ? 9.908 14.259 11.636 1.00 92.06 189 CYS A C 1
ATOM 1462 O O . CYS A 1 189 ? 9.265 15.053 10.958 1.00 92.06 189 CYS A O 1
ATOM 1464 N N . VAL A 1 190 ? 11.008 13.655 11.207 1.00 94.81 190 VAL A N 1
ATOM 1465 C CA . VAL A 1 190 ? 11.346 13.535 9.796 1.00 94.81 190 VAL A CA 1
ATOM 1466 C C . VAL A 1 190 ? 10.829 12.186 9.323 1.00 94.81 190 VAL A C 1
ATOM 1468 O O . VAL A 1 190 ? 11.068 11.181 9.983 1.00 94.81 190 VAL A O 1
ATOM 1471 N N . ILE A 1 191 ? 10.137 12.155 8.195 1.00 96.06 191 ILE A N 1
ATOM 1472 C CA . ILE A 1 191 ? 9.712 10.920 7.538 1.00 96.06 191 ILE A CA 1
ATOM 1473 C C . ILE A 1 191 ? 10.516 10.717 6.257 1.00 96.06 191 ILE A C 1
ATOM 1475 O O . ILE A 1 191 ? 10.907 11.692 5.610 1.00 96.06 191 ILE A O 1
ATOM 1479 N N . ASN A 1 192 ? 10.735 9.462 5.879 1.00 97.50 192 ASN A N 1
ATOM 1480 C CA . ASN A 1 192 ? 11.203 9.082 4.552 1.00 97.50 192 ASN A CA 1
ATOM 1481 C C . ASN A 1 192 ? 10.324 7.953 3.999 1.00 97.50 192 ASN A C 1
ATOM 1483 O O . ASN A 1 192 ? 9.785 7.127 4.744 1.00 97.50 192 ASN A O 1
ATOM 1487 N N . GLY A 1 193 ? 10.143 7.975 2.685 1.00 97.38 193 GLY A N 1
ATOM 1488 C CA . GLY A 1 193 ? 9.210 7.107 1.997 1.00 97.38 193 GLY A CA 1
ATOM 1489 C C . GLY A 1 193 ? 9.109 7.454 0.520 1.00 97.38 193 GLY A C 1
ATOM 1490 O O . GLY A 1 193 ? 10.046 8.005 -0.064 1.00 97.38 193 GLY A O 1
ATOM 1491 N N . PHE A 1 194 ? 7.966 7.156 -0.084 1.00 98.25 194 PHE A N 1
ATOM 1492 C CA . PHE A 1 194 ? 7.713 7.469 -1.485 1.00 98.25 194 PHE A CA 1
ATOM 1493 C C . PHE A 1 194 ? 6.229 7.696 -1.777 1.00 98.25 194 PHE A C 1
ATOM 1495 O O . PHE A 1 194 ? 5.354 7.204 -1.064 1.00 98.25 194 PHE A O 1
ATOM 1502 N N . LEU A 1 195 ? 5.967 8.435 -2.852 1.00 98.50 195 LEU A N 1
ATOM 1503 C CA . LEU A 1 195 ? 4.659 8.539 -3.488 1.00 98.50 195 LEU A CA 1
ATOM 1504 C C . LEU A 1 195 ? 4.577 7.565 -4.662 1.00 98.50 195 LEU A C 1
ATOM 1506 O O . LEU A 1 195 ? 5.558 7.372 -5.380 1.00 98.50 195 LEU A O 1
ATOM 1510 N N . VAL A 1 196 ? 3.396 7.012 -4.897 1.00 96.25 196 VAL A N 1
ATOM 1511 C CA . VAL A 1 196 ? 3.070 6.178 -6.063 1.00 96.25 196 VAL A CA 1
ATOM 1512 C C . VAL A 1 196 ? 1.617 6.430 -6.461 1.00 96.25 196 VAL A C 1
ATOM 1514 O O . VAL A 1 196 ? 0.855 6.972 -5.656 1.00 96.25 196 VAL A O 1
ATOM 1517 N N . ASP A 1 197 ? 1.245 6.119 -7.703 1.00 94.81 197 ASP A N 1
ATOM 1518 C CA . ASP A 1 197 ? -0.145 6.246 -8.155 1.00 94.81 197 ASP A CA 1
ATOM 1519 C C . ASP A 1 197 ? -1.090 5.443 -7.262 1.00 94.81 197 ASP A C 1
ATOM 1521 O O . ASP A 1 197 ? -0.850 4.276 -6.961 1.00 94.81 197 ASP A O 1
ATOM 1525 N N . ALA A 1 198 ? -2.154 6.098 -6.803 1.00 93.88 198 ALA A N 1
ATOM 1526 C CA . ALA A 1 198 ? -3.124 5.491 -5.910 1.00 93.88 198 ALA A CA 1
ATOM 1527 C C . ALA A 1 198 ? -4.016 4.508 -6.681 1.00 93.88 198 ALA A C 1
ATOM 1529 O O . ALA A 1 198 ? -4.798 4.899 -7.548 1.00 93.88 198 ALA A O 1
ATOM 1530 N N . THR A 1 199 ? -3.933 3.234 -6.317 1.00 91.06 199 THR A N 1
ATOM 1531 C CA . THR A 1 199 ? -4.790 2.143 -6.800 1.00 91.06 199 THR A CA 1
ATOM 1532 C C . THR A 1 199 ? -5.614 1.512 -5.676 1.00 91.06 199 THR A C 1
ATOM 1534 O O . THR A 1 199 ? -6.639 0.891 -5.954 1.00 91.06 199 THR A O 1
ATOM 1537 N N . ILE A 1 200 ? -5.213 1.713 -4.413 1.00 92.94 200 ILE A N 1
ATOM 1538 C CA . ILE A 1 200 ? -5.974 1.331 -3.218 1.00 92.94 200 ILE A CA 1
ATOM 1539 C C . ILE A 1 200 ? -6.403 2.540 -2.385 1.00 92.94 200 ILE A C 1
ATOM 1541 O O . ILE A 1 200 ? -5.878 3.647 -2.525 1.00 92.94 200 ILE A O 1
ATOM 1545 N N . VAL A 1 201 ? -7.356 2.303 -1.480 1.00 92.12 201 VAL A N 1
ATOM 1546 C CA . VAL A 1 201 ? -7.798 3.270 -0.467 1.00 92.12 201 VAL A CA 1
ATOM 1547 C C . VAL A 1 201 ? -7.220 2.865 0.893 1.00 92.12 201 VAL A C 1
ATOM 1549 O O . VAL A 1 201 ? -7.576 1.793 1.400 1.00 92.12 201 VAL A O 1
ATOM 1552 N N . PRO A 1 202 ? -6.334 3.683 1.493 1.00 96.25 202 PRO A N 1
ATOM 1553 C CA . PRO A 1 202 ? -5.839 3.440 2.842 1.00 96.25 202 PRO A CA 1
ATOM 1554 C C . PRO A 1 202 ? -6.956 3.537 3.878 1.00 96.25 202 PRO A C 1
ATOM 1556 O O . PRO A 1 202 ? -7.896 4.316 3.741 1.00 96.25 202 PRO A O 1
ATOM 1559 N N . ILE A 1 203 ? -6.836 2.749 4.939 1.00 96.38 203 ILE A N 1
ATOM 1560 C CA . ILE A 1 203 ? -7.765 2.729 6.063 1.00 96.38 203 ILE A CA 1
ATOM 1561 C C . ILE A 1 203 ? -7.022 3.143 7.327 1.00 96.38 203 ILE A C 1
ATOM 1563 O O . ILE A 1 203 ? -5.962 2.597 7.652 1.00 96.38 203 ILE A O 1
ATOM 1567 N N . TYR A 1 204 ? -7.639 4.057 8.073 1.00 95.31 204 TYR A N 1
ATOM 1568 C CA . TYR A 1 204 ? -7.337 4.323 9.474 1.00 95.31 204 TYR A CA 1
ATOM 1569 C C . TYR A 1 204 ? -8.571 3.949 10.286 1.00 95.31 204 TYR A C 1
ATOM 1571 O O . TYR A 1 204 ? -9.655 4.485 10.061 1.00 95.31 204 TYR A O 1
ATOM 1579 N N . ALA A 1 205 ? -8.434 3.006 11.212 1.00 93.88 205 ALA A N 1
ATOM 1580 C CA . ALA A 1 205 ? -9.570 2.534 11.995 1.00 93.88 205 ALA A CA 1
ATOM 1581 C C . ALA A 1 205 ? -9.244 2.505 13.486 1.00 93.88 205 ALA A C 1
ATOM 1583 O O . ALA A 1 205 ? -8.184 2.035 13.900 1.00 93.88 205 ALA A O 1
ATOM 1584 N N . ASN A 1 206 ? -10.175 2.996 14.302 1.00 92.19 206 ASN A N 1
ATOM 1585 C CA . ASN A 1 206 ? -10.083 2.936 15.757 1.00 92.19 206 ASN A CA 1
ATOM 1586 C C . ASN A 1 206 ? -10.475 1.549 16.240 1.00 92.19 206 ASN A C 1
ATOM 1588 O O . ASN A 1 206 ? -11.599 1.167 15.964 1.00 92.19 206 ASN A O 1
ATOM 1592 N N . THR A 1 207 ? -9.643 0.892 17.051 1.00 92.50 207 THR A N 1
ATOM 1593 C CA . THR A 1 207 ? -9.920 -0.286 17.904 1.00 92.50 207 THR A CA 1
ATOM 1594 C C . THR A 1 207 ? -10.584 -1.508 17.248 1.00 92.50 207 THR A C 1
ATOM 1596 O O . THR A 1 207 ? -10.114 -2.612 17.469 1.00 92.50 207 THR A O 1
ATOM 1599 N N . SER A 1 208 ? -11.655 -1.377 16.476 1.00 95.81 208 SER A N 1
ATOM 1600 C CA . SER A 1 208 ? -12.330 -2.423 15.719 1.00 95.81 208 SER A CA 1
ATOM 1601 C C . SER A 1 208 ? -12.737 -1.932 14.331 1.00 95.81 208 SER A C 1
ATOM 1603 O O . SER A 1 208 ? -13.122 -0.774 14.172 1.00 95.81 208 SER A O 1
ATOM 1605 N N . TYR A 1 209 ? -12.723 -2.826 13.349 1.00 97.44 209 TYR A N 1
ATOM 1606 C CA . TYR A 1 209 ? -13.153 -2.538 11.985 1.00 97.44 209 TYR A CA 1
ATOM 1607 C C . TYR A 1 209 ? -13.923 -3.731 11.415 1.00 97.44 209 TYR A C 1
ATOM 1609 O O . TYR A 1 209 ? -13.427 -4.856 11.456 1.00 97.44 209 TYR A O 1
ATOM 1617 N N . THR A 1 210 ? -15.131 -3.479 10.905 1.00 98.19 210 THR A N 1
ATOM 1618 C CA . THR A 1 210 ? -15.921 -4.470 10.163 1.00 98.19 210 THR A CA 1
ATOM 1619 C C . THR A 1 210 ? -15.597 -4.337 8.685 1.00 98.19 210 THR A C 1
ATOM 1621 O O . THR A 1 210 ? -15.760 -3.254 8.118 1.00 98.19 210 THR A O 1
ATOM 1624 N N . VAL A 1 211 ? -15.159 -5.425 8.058 1.00 98.19 211 VAL A N 1
ATOM 1625 C CA . VAL A 1 211 ? -14.805 -5.412 6.638 1.00 98.19 211 VAL A CA 1
ATOM 1626 C C . VAL A 1 211 ? -16.079 -5.310 5.785 1.00 98.19 211 VAL A C 1
ATOM 1628 O O . VAL A 1 211 ? -16.994 -6.118 5.970 1.00 98.19 211 VAL A O 1
ATOM 1631 N N . PRO A 1 212 ? -16.184 -4.332 4.864 1.00 97.81 212 PRO A N 1
ATOM 1632 C CA . PRO A 1 212 ? -17.337 -4.208 3.974 1.00 97.81 212 PRO A CA 1
ATOM 1633 C C . PRO A 1 212 ? -17.529 -5.428 3.059 1.00 97.81 212 PRO A C 1
ATOM 1635 O O . PRO A 1 212 ? -16.593 -6.182 2.809 1.00 97.81 212 PRO A O 1
ATOM 1638 N N . ALA A 1 213 ? -18.737 -5.587 2.514 1.00 97.06 213 ALA A N 1
ATOM 1639 C CA . ALA A 1 213 ? -19.030 -6.624 1.520 1.00 97.06 213 ALA A CA 1
ATOM 1640 C C . ALA A 1 213 ? -18.152 -6.483 0.260 1.00 97.06 213 ALA A C 1
ATOM 1642 O O . ALA A 1 213 ? -17.865 -5.361 -0.170 1.00 97.06 213 ALA A O 1
ATOM 1643 N N . ASN A 1 214 ? -17.784 -7.613 -0.353 1.00 94.75 214 ASN A N 1
ATOM 1644 C CA . ASN A 1 214 ? -16.902 -7.729 -1.522 1.00 94.75 214 ASN A CA 1
ATOM 1645 C C . ASN A 1 214 ? -15.493 -7.140 -1.322 1.00 94.75 214 ASN A C 1
ATOM 1647 O O . ASN A 1 214 ? -14.834 -6.765 -2.293 1.00 94.75 214 ASN A O 1
ATOM 1651 N N . LYS A 1 215 ? -15.031 -7.017 -0.073 1.00 95.19 215 LYS A N 1
ATOM 1652 C CA . LYS A 1 215 ? -13.703 -6.491 0.254 1.00 95.19 215 LYS A CA 1
ATOM 1653 C C . LYS A 1 215 ? -12.943 -7.445 1.162 1.00 95.19 215 LYS A C 1
ATOM 1655 O O . LYS A 1 215 ? -13.531 -8.118 1.998 1.00 95.19 215 LYS A O 1
ATOM 1660 N N . VAL A 1 216 ? -11.620 -7.410 1.058 1.00 96.25 216 VAL A N 1
ATOM 1661 C CA . VAL A 1 216 ? -10.705 -7.957 2.065 1.00 96.25 216 VAL A CA 1
ATOM 1662 C C . VAL A 1 216 ? -9.942 -6.791 2.679 1.00 96.25 216 VAL A C 1
ATOM 1664 O O . VAL A 1 216 ? -9.409 -5.945 1.957 1.00 96.25 216 VAL A O 1
ATOM 1667 N N . PHE A 1 217 ? -9.881 -6.729 4.008 1.00 97.44 217 PHE A N 1
ATOM 1668 C CA . PHE A 1 217 ? -9.026 -5.774 4.704 1.00 97.44 217 PHE A CA 1
ATOM 1669 C C . PHE A 1 217 ? -7.642 -6.374 4.926 1.00 97.44 217 PHE A C 1
ATOM 1671 O O . PHE A 1 217 ? -7.492 -7.426 5.550 1.00 97.44 217 PHE A O 1
ATOM 1678 N N . VAL A 1 218 ? -6.627 -5.675 4.425 1.00 96.62 218 VAL A N 1
ATOM 1679 C CA . VAL A 1 218 ? -5.222 -5.996 4.649 1.00 96.62 218 VAL A CA 1
ATOM 1680 C C . VAL A 1 218 ? -4.696 -5.083 5.749 1.00 96.62 218 VAL A C 1
ATOM 1682 O O . VAL A 1 218 ? -4.411 -3.903 5.536 1.00 96.62 218 VAL A O 1
ATOM 1685 N N . TYR A 1 219 ? -4.580 -5.639 6.949 1.00 95.62 219 TYR A N 1
ATOM 1686 C CA . TYR A 1 219 ? -3.996 -4.977 8.106 1.00 95.62 219 TYR A CA 1
ATOM 1687 C C . TYR A 1 219 ? -2.468 -4.980 7.989 1.00 95.62 219 TYR A C 1
ATOM 1689 O O . TYR A 1 219 ? -1.854 -6.040 7.855 1.00 95.62 219 TYR A O 1
ATOM 1697 N N . LEU A 1 220 ? -1.848 -3.802 8.086 1.00 94.19 220 LEU A N 1
ATOM 1698 C CA . LEU A 1 220 ? -0.394 -3.647 8.018 1.00 94.19 220 LEU A CA 1
ATOM 1699 C C . LEU A 1 220 ? 0.217 -3.455 9.398 1.00 94.19 220 LEU A C 1
ATOM 1701 O O . LEU A 1 220 ? 1.190 -4.115 9.759 1.00 94.19 220 LEU A O 1
ATOM 1705 N N . THR A 1 221 ? -0.325 -2.520 10.168 1.00 91.06 221 THR A N 1
ATOM 1706 C CA . THR A 1 221 ? 0.249 -2.162 11.460 1.00 91.06 221 THR A CA 1
ATOM 1707 C C . THR A 1 221 ? -0.769 -1.461 12.352 1.00 91.06 221 THR A C 1
ATOM 1709 O O . THR A 1 221 ? -1.882 -1.125 11.942 1.00 91.06 221 THR A O 1
ATOM 1712 N N . SER A 1 222 ? -0.387 -1.234 13.603 1.00 89.88 222 SER A N 1
ATOM 1713 C CA . SER A 1 222 ? -1.158 -0.445 14.546 1.00 89.88 222 SER A CA 1
ATOM 1714 C C . SER A 1 222 ? -0.278 0.358 15.489 1.00 89.88 222 SER A C 1
ATOM 1716 O O . SER A 1 222 ? 0.903 0.069 15.694 1.00 89.88 222 SER A O 1
ATOM 1718 N N . ASN A 1 223 ? -0.902 1.344 16.118 1.00 87.31 223 ASN A N 1
ATOM 1719 C CA . ASN A 1 223 ? -0.346 2.102 17.224 1.00 87.31 223 ASN A CA 1
ATOM 1720 C C . ASN A 1 223 ? -1.278 2.043 18.429 1.00 87.31 223 ASN A C 1
ATOM 1722 O O . ASN A 1 223 ? -2.491 2.177 18.280 1.00 87.31 223 ASN A O 1
ATOM 1726 N N . GLN A 1 224 ? -0.702 1.900 19.623 1.00 80.94 224 GLN A N 1
ATOM 1727 C CA . GLN A 1 224 ? -1.425 2.107 20.875 1.00 80.94 224 GLN A CA 1
ATOM 1728 C C . GLN A 1 224 ? -1.193 3.524 21.388 1.00 80.94 224 GLN A C 1
ATOM 1730 O O . GLN A 1 224 ? -0.103 4.081 21.263 1.00 80.94 224 GLN A O 1
ATOM 1735 N N . THR A 1 225 ? -2.214 4.093 22.019 1.00 65.88 225 THR A N 1
ATOM 1736 C CA . THR A 1 225 ? -2.128 5.390 22.706 1.00 65.88 225 THR A CA 1
ATOM 1737 C C . THR A 1 225 ? -1.663 5.265 24.160 1.00 65.88 225 THR A C 1
ATOM 1739 O O . THR A 1 225 ? -1.450 6.277 24.824 1.00 65.88 225 THR A O 1
ATOM 1742 N N . ASN A 1 226 ? -1.505 4.040 24.666 1.00 70.81 226 ASN A N 1
ATOM 1743 C CA . ASN A 1 226 ? -1.025 3.749 26.015 1.00 70.81 226 ASN A CA 1
ATOM 1744 C C . ASN A 1 226 ? 0.465 3.328 25.986 1.00 70.81 226 ASN A C 1
ATOM 1746 O O . ASN A 1 226 ? 1.111 3.336 24.942 1.00 70.81 226 ASN A O 1
ATOM 1750 N N . THR A 1 227 ? 1.038 2.985 27.142 1.00 68.00 227 THR A N 1
ATOM 1751 C CA . THR A 1 227 ? 2.455 2.591 27.256 1.00 68.00 227 THR A CA 1
ATOM 1752 C C . THR A 1 227 ? 2.725 1.117 26.938 1.00 68.00 227 THR A C 1
ATOM 1754 O O . THR A 1 227 ? 3.868 0.683 27.081 1.00 68.00 227 THR A O 1
ATOM 1757 N N . ASN A 1 228 ? 1.704 0.329 26.585 1.00 73.69 228 ASN A N 1
ATOM 1758 C CA . ASN A 1 228 ? 1.858 -1.078 26.241 1.00 73.69 228 ASN A CA 1
ATOM 1759 C C . ASN A 1 228 ? 2.355 -1.193 24.787 1.00 73.69 228 ASN A C 1
ATOM 1761 O O . ASN A 1 228 ? 1.680 -0.750 23.858 1.00 73.69 228 ASN A O 1
ATOM 1765 N N . PRO A 1 229 ? 3.543 -1.778 24.568 1.00 75.06 229 PRO A N 1
ATOM 1766 C CA . PRO A 1 229 ? 4.104 -1.914 23.234 1.00 75.06 229 PRO A CA 1
ATOM 1767 C C . PRO A 1 229 ? 3.408 -2.993 22.389 1.00 75.06 229 PRO A C 1
ATOM 1769 O O . PRO A 1 229 ? 3.679 -3.048 21.191 1.00 75.06 229 PRO A O 1
ATOM 1772 N N . ILE A 1 230 ? 2.540 -3.832 22.974 1.00 81.12 230 ILE A N 1
ATOM 1773 C CA . ILE A 1 230 ? 1.930 -5.008 22.334 1.00 81.12 230 ILE A CA 1
ATOM 1774 C C . ILE A 1 230 ? 0.420 -4.820 22.130 1.00 81.12 230 ILE A C 1
ATOM 1776 O O . ILE A 1 230 ? -0.326 -4.460 23.045 1.00 81.12 230 ILE A O 1
ATOM 1780 N N . ASN A 1 231 ? -0.037 -5.153 20.926 1.00 85.31 231 ASN A N 1
ATOM 1781 C CA . ASN A 1 231 ? -1.440 -5.303 20.568 1.00 85.31 231 ASN A CA 1
ATOM 1782 C C . ASN A 1 231 ? -1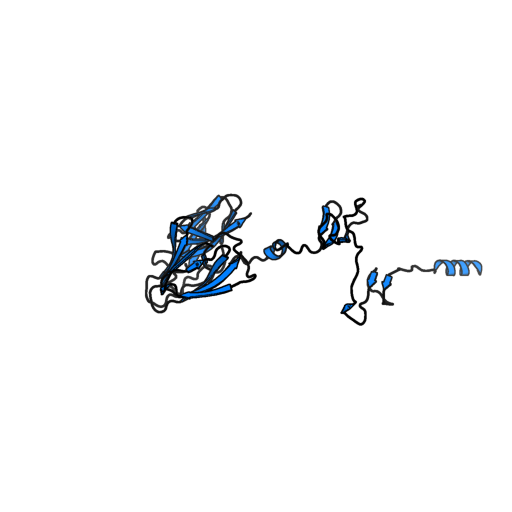.798 -6.787 20.428 1.00 85.31 231 ASN A C 1
ATOM 1784 O O . ASN A 1 231 ? -1.139 -7.505 19.678 1.00 85.31 231 ASN A O 1
ATOM 1788 N N . GLU A 1 232 ? -2.866 -7.219 21.099 1.00 90.50 232 GLU A N 1
ATOM 1789 C CA . GLU A 1 232 ? -3.503 -8.517 20.840 1.00 90.50 232 GLU A CA 1
ATOM 1790 C C . GLU A 1 232 ? -4.603 -8.301 19.797 1.00 90.50 232 GLU A C 1
ATOM 1792 O O . GLU A 1 232 ? -5.456 -7.417 19.963 1.00 90.50 232 GLU A O 1
ATOM 1797 N N . ILE A 1 233 ? -4.549 -9.066 18.710 1.00 93.00 233 ILE A N 1
ATOM 1798 C CA . ILE A 1 233 ? -5.452 -8.934 17.568 1.00 93.00 233 ILE A CA 1
ATOM 1799 C C . ILE A 1 233 ? -6.423 -10.108 17.558 1.00 93.00 233 ILE A C 1
ATOM 1801 O O . ILE A 1 233 ? -6.009 -11.269 17.536 1.00 93.00 233 ILE A O 1
ATOM 1805 N N . GLU A 1 234 ? -7.710 -9.786 17.524 1.00 96.50 234 GLU A N 1
ATOM 1806 C CA . GLU A 1 234 ? -8.800 -10.737 17.335 1.00 96.50 234 GLU A CA 1
ATOM 1807 C C . GLU A 1 234 ? -9.431 -10.566 15.949 1.00 96.50 234 GLU A C 1
ATOM 1809 O O . GLU A 1 234 ? -9.560 -9.441 15.460 1.00 96.50 234 GLU A O 1
ATOM 1814 N N . ILE A 1 235 ? -9.874 -11.673 15.354 1.00 98.00 235 ILE A N 1
ATOM 1815 C CA . ILE A 1 235 ? -10.802 -11.694 14.217 1.00 98.00 235 ILE A CA 1
ATOM 1816 C C . ILE A 1 235 ? -12.024 -12.507 14.651 1.00 98.00 235 ILE A C 1
ATOM 1818 O O . ILE A 1 235 ? -11.878 -13.637 15.116 1.00 98.00 235 ILE A O 1
ATOM 1822 N N . ASP A 1 236 ? -13.215 -11.909 14.578 1.00 97.44 236 ASP A N 1
ATOM 1823 C CA . ASP A 1 236 ? -14.487 -12.503 15.027 1.00 97.44 236 ASP A CA 1
ATOM 1824 C C . ASP A 1 236 ? -14.430 -13.062 16.463 1.00 97.44 236 ASP A C 1
ATOM 1826 O O . ASP A 1 236 ? -14.986 -14.111 16.788 1.00 97.44 236 ASP A O 1
ATOM 1830 N N . GLY A 1 237 ? -13.712 -12.357 17.343 1.00 95.38 237 GLY A N 1
ATOM 1831 C CA . GLY A 1 237 ? -13.522 -12.734 18.748 1.00 95.38 237 GLY A CA 1
ATOM 1832 C C . GLY A 1 237 ? -12.504 -13.856 18.990 1.00 95.38 237 GLY A C 1
ATOM 1833 O O . GLY A 1 237 ? -12.283 -14.227 20.140 1.00 95.38 237 GLY A O 1
ATOM 1834 N N . SER A 1 238 ? -11.862 -14.387 17.946 1.00 96.62 238 SER A N 1
ATOM 1835 C CA . SER A 1 238 ? -10.767 -15.355 18.071 1.00 96.62 238 SER A CA 1
ATOM 1836 C C . SER A 1 238 ? -9.416 -14.647 18.057 1.00 96.62 238 SER A C 1
ATOM 1838 O O . SER A 1 238 ? -9.142 -13.880 17.138 1.00 96.62 238 SER A O 1
ATOM 1840 N N . PHE A 1 239 ? -8.550 -14.921 19.036 1.00 94.88 239 PHE A N 1
ATOM 1841 C CA . PHE A 1 239 ? -7.179 -14.397 19.053 1.00 94.88 239 PHE A CA 1
ATOM 1842 C C . PHE A 1 239 ? -6.365 -14.963 17.885 1.00 94.88 239 PHE A C 1
ATOM 1844 O O . PHE A 1 239 ? -6.245 -16.179 17.740 1.00 94.88 239 PHE A O 1
ATOM 1851 N N . VAL A 1 240 ? -5.779 -14.078 17.079 1.00 93.56 240 VAL A N 1
ATOM 1852 C CA . VAL A 1 240 ? -4.984 -14.441 15.896 1.00 93.56 240 VAL A CA 1
ATOM 1853 C C . VAL A 1 240 ? -3.496 -14.228 16.140 1.00 93.56 240 VAL A C 1
ATOM 1855 O O . VAL A 1 240 ? -2.684 -15.060 15.741 1.00 93.56 240 VAL A O 1
ATOM 1858 N N . THR A 1 241 ? -3.113 -13.124 16.788 1.00 90.56 241 THR A N 1
ATOM 1859 C CA . THR A 1 241 ? -1.702 -12.828 17.072 1.00 90.56 241 THR A CA 1
ATOM 1860 C C . THR A 1 241 ? -1.523 -11.765 18.156 1.00 90.56 241 THR A C 1
ATOM 1862 O O . THR A 1 241 ? -2.414 -10.948 18.392 1.00 90.56 241 THR A O 1
ATOM 1865 N N . ASN A 1 242 ? -0.327 -11.741 18.746 1.00 87.62 242 ASN A N 1
ATOM 1866 C CA . ASN A 1 242 ? 0.191 -10.636 19.544 1.00 87.62 242 ASN A CA 1
ATOM 1867 C C . ASN A 1 242 ? 1.340 -9.989 18.769 1.00 87.62 242 ASN A C 1
ATOM 1869 O O . ASN A 1 242 ? 2.351 -10.637 18.505 1.00 87.62 242 ASN A O 1
ATOM 1873 N N . THR A 1 243 ? 1.199 -8.716 18.413 1.00 82.06 243 THR A N 1
ATOM 1874 C CA . THR A 1 243 ? 2.204 -7.975 17.641 1.00 82.06 243 THR A CA 1
ATOM 1875 C C . THR A 1 243 ? 2.692 -6.767 18.418 1.00 82.06 243 THR A C 1
ATOM 1877 O O . THR A 1 243 ? 1.908 -6.084 19.080 1.00 82.06 243 THR A O 1
ATOM 1880 N N . GLY A 1 244 ? 3.980 -6.449 18.290 1.00 77.81 244 GLY A N 1
ATOM 1881 C CA . GLY A 1 244 ? 4.459 -5.113 18.611 1.00 77.81 244 GLY A CA 1
ATOM 1882 C C . GLY A 1 244 ? 3.682 -4.074 17.801 1.00 77.81 244 GLY A C 1
ATOM 1883 O O . GLY A 1 244 ? 3.239 -4.324 16.677 1.00 77.81 244 GLY A O 1
ATOM 1884 N N . THR A 1 245 ? 3.465 -2.912 18.390 1.00 77.44 245 THR A N 1
ATOM 1885 C CA . THR A 1 245 ? 2.957 -1.744 17.671 1.00 77.44 245 THR A CA 1
ATOM 1886 C C . THR A 1 245 ? 4.110 -0.917 17.127 1.00 77.44 245 THR A C 1
ATOM 1888 O O . THR A 1 245 ? 5.246 -1.065 17.577 1.00 77.44 245 THR A O 1
ATOM 1891 N N . ASN A 1 246 ? 3.815 0.051 16.256 1.00 72.19 246 ASN A N 1
ATOM 1892 C CA . ASN A 1 246 ? 4.800 1.056 15.826 1.00 72.19 246 ASN A CA 1
ATOM 1893 C C . ASN A 1 246 ? 5.361 1.901 16.996 1.00 72.19 246 ASN A C 1
ATOM 1895 O O . ASN A 1 246 ? 6.192 2.778 16.787 1.00 72.19 246 ASN A O 1
ATOM 1899 N N . ASN A 1 247 ? 4.878 1.678 18.221 1.00 68.81 247 ASN A N 1
ATOM 1900 C CA . ASN A 1 247 ? 5.210 2.395 19.441 1.00 68.81 247 ASN A CA 1
ATOM 1901 C C . ASN A 1 247 ? 6.083 1.577 20.413 1.00 68.81 247 ASN A C 1
ATOM 1903 O O . ASN A 1 247 ? 6.166 1.910 21.598 1.00 68.81 247 ASN A O 1
ATOM 1907 N N . SER A 1 248 ? 6.671 0.452 19.988 1.00 56.56 248 SER A N 1
ATOM 1908 C CA . SER A 1 248 ? 7.271 -0.468 20.954 1.00 56.56 248 SER A CA 1
ATOM 1909 C C . SER A 1 248 ? 8.528 0.102 21.640 1.00 56.56 248 SER A C 1
ATOM 1911 O O . SER A 1 248 ? 9.643 0.063 21.136 1.00 56.56 248 SER A O 1
ATOM 1913 N N . ASN A 1 249 ? 8.356 0.596 22.871 1.00 58.03 249 ASN A N 1
ATOM 1914 C CA . ASN A 1 249 ? 9.425 0.975 23.809 1.00 58.03 249 ASN A CA 1
ATOM 1915 C C . ASN A 1 249 ? 10.091 -0.254 24.473 1.00 58.03 249 ASN A C 1
ATOM 1917 O O . ASN A 1 249 ? 10.482 -0.232 25.639 1.00 58.03 249 ASN A O 1
ATOM 1921 N N . SER A 1 250 ? 10.171 -1.380 23.777 1.00 49.75 250 SER A N 1
ATOM 1922 C CA . SER A 1 250 ? 10.751 -2.589 24.346 1.00 49.75 250 SER A CA 1
ATOM 1923 C C . SER A 1 250 ? 11.369 -3.405 23.235 1.00 49.75 250 SER A C 1
ATOM 1925 O O . SER A 1 250 ? 10.639 -3.880 22.369 1.00 49.75 250 SER A O 1
ATOM 1927 N N . GLY A 1 251 ? 12.677 -3.641 23.308 1.00 52.66 251 GLY A N 1
ATOM 1928 C CA . GLY A 1 251 ? 13.406 -4.550 22.415 1.00 52.66 251 GLY A CA 1
ATOM 1929 C C . GLY A 1 251 ? 12.972 -6.024 22.490 1.00 52.66 251 GLY A C 1
ATOM 1930 O O . GLY A 1 251 ? 13.760 -6.894 22.157 1.00 52.66 251 GLY A O 1
ATOM 1931 N N . ASN A 1 252 ? 11.746 -6.301 22.952 1.00 57.72 252 ASN A N 1
ATOM 1932 C CA . ASN A 1 252 ? 11.152 -7.625 23.111 1.00 57.72 252 ASN A CA 1
ATOM 1933 C C . ASN A 1 252 ? 9.834 -7.794 22.322 1.00 57.72 252 ASN A C 1
ATOM 1935 O O . ASN A 1 252 ? 9.256 -8.876 22.363 1.00 57.72 252 ASN A O 1
ATOM 1939 N N . ALA A 1 253 ? 9.320 -6.748 21.658 1.00 68.31 253 ALA A N 1
ATOM 1940 C CA . ALA A 1 253 ? 8.060 -6.802 20.911 1.00 68.31 253 ALA A CA 1
ATOM 1941 C C . ALA A 1 253 ? 8.219 -6.141 19.536 1.00 68.31 253 ALA A C 1
ATOM 1943 O O . ALA A 1 253 ? 8.164 -4.916 19.402 1.00 68.31 253 ALA A O 1
ATOM 1944 N N . GLU A 1 254 ? 8.422 -6.978 18.524 1.00 73.50 254 GLU A N 1
ATOM 1945 C CA . GLU A 1 254 ? 8.564 -6.571 17.128 1.00 73.50 254 GLU A CA 1
ATOM 1946 C C . GLU A 1 254 ? 7.193 -6.361 16.483 1.00 73.50 254 GLU A C 1
ATOM 1948 O O . GLU A 1 254 ? 6.258 -7.133 16.724 1.00 73.50 254 GLU A O 1
ATOM 1953 N N . ALA A 1 255 ? 7.063 -5.328 15.648 1.00 76.62 255 ALA A N 1
ATOM 1954 C CA . ALA A 1 255 ? 5.885 -5.172 14.802 1.00 76.62 255 ALA A CA 1
ATOM 1955 C C . ALA A 1 255 ? 5.735 -6.364 13.846 1.00 76.62 255 ALA A C 1
ATOM 1957 O O . ALA A 1 255 ? 6.731 -6.966 13.439 1.00 76.62 255 ALA A O 1
ATOM 1958 N N . SER A 1 256 ? 4.504 -6.702 13.462 1.00 80.81 256 SER A N 1
ATOM 1959 C CA . SER A 1 256 ? 4.246 -7.824 12.560 1.00 80.81 256 SER A CA 1
ATOM 1960 C C . SER A 1 256 ? 5.049 -7.668 11.272 1.00 80.81 256 SER A C 1
ATOM 1962 O O . SER A 1 256 ? 5.015 -6.626 10.621 1.00 80.81 256 SER A O 1
ATOM 1964 N N . THR A 1 257 ? 5.776 -8.712 10.885 1.00 85.19 257 THR A N 1
ATOM 1965 C CA . THR A 1 257 ? 6.555 -8.737 9.640 1.00 85.19 257 THR A CA 1
ATOM 1966 C C . THR A 1 257 ? 5.706 -9.026 8.418 1.00 85.19 257 THR A C 1
ATOM 1968 O O . THR A 1 257 ? 6.152 -8.774 7.298 1.00 85.19 257 THR A O 1
ATOM 1971 N N . MET A 1 258 ? 4.492 -9.530 8.617 1.00 89.00 258 MET A N 1
ATOM 1972 C CA . MET A 1 258 ? 3.566 -9.911 7.562 1.00 89.00 258 MET A CA 1
ATOM 1973 C C . MET A 1 258 ? 2.217 -9.222 7.792 1.00 89.00 258 MET A C 1
ATOM 1975 O O . MET A 1 258 ? 1.788 -9.094 8.944 1.00 89.00 258 MET A O 1
ATOM 1979 N N . PRO A 1 259 ? 1.547 -8.767 6.725 1.00 93.06 259 PRO A N 1
ATOM 1980 C CA . PRO A 1 259 ? 0.176 -8.289 6.828 1.00 93.06 259 PRO A CA 1
ATOM 1981 C C . PRO A 1 259 ? -0.777 -9.387 7.318 1.00 93.06 259 PRO A C 1
ATOM 1983 O O . PRO A 1 259 ? -0.538 -10.573 7.081 1.00 93.06 259 PRO A O 1
ATOM 1986 N N . LEU A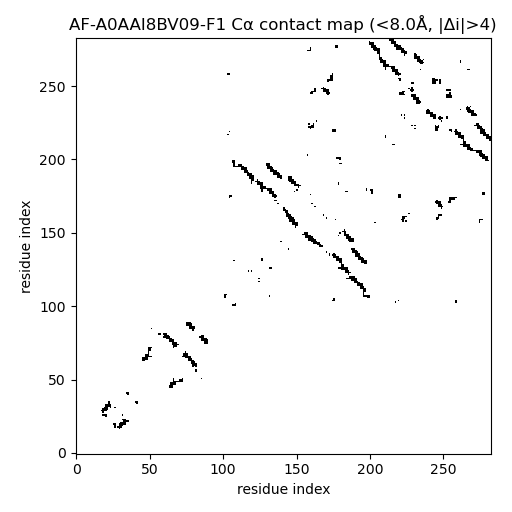 1 260 ? -1.868 -8.986 7.972 1.00 94.62 260 LEU A N 1
ATOM 1987 C CA . LEU A 1 260 ? -2.991 -9.871 8.292 1.00 94.62 260 LEU A CA 1
ATOM 1988 C C . LEU A 1 260 ? -4.135 -9.607 7.315 1.00 94.62 260 LEU A C 1
ATOM 1990 O O . LEU A 1 260 ? -4.370 -8.465 6.927 1.00 94.62 260 LEU A O 1
ATOM 1994 N N . PHE A 1 261 ? -4.856 -10.661 6.954 1.00 95.75 261 PHE A N 1
ATOM 1995 C CA . PHE A 1 261 ? -5.974 -10.601 6.019 1.00 95.75 261 PHE A CA 1
ATOM 1996 C C . PHE A 1 261 ? -7.267 -10.895 6.768 1.00 95.75 261 PHE A C 1
ATOM 1998 O O . PHE A 1 261 ? -7.330 -11.846 7.546 1.00 95.75 261 PHE A O 1
ATOM 2005 N N . VAL A 1 262 ? -8.274 -10.061 6.539 1.00 97.75 262 VAL A N 1
ATOM 2006 C CA . VAL A 1 262 ? -9.576 -10.133 7.202 1.00 97.75 262 VAL A CA 1
ATOM 2007 C C . VAL A 1 262 ? -10.635 -10.129 6.105 1.00 97.75 262 VAL A C 1
ATOM 2009 O O . VAL A 1 262 ? -10.678 -9.189 5.307 1.00 97.75 262 VAL A O 1
ATOM 2012 N N . ASP A 1 263 ? -11.421 -11.200 6.018 1.00 97.88 263 ASP A N 1
ATOM 2013 C CA . ASP A 1 263 ? -12.391 -11.389 4.936 1.00 97.88 263 ASP A CA 1
ATOM 2014 C C . ASP A 1 263 ? -13.630 -10.504 5.134 1.00 97.88 263 ASP A C 1
ATOM 2016 O O . ASP A 1 263 ? -13.861 -9.940 6.208 1.00 97.88 26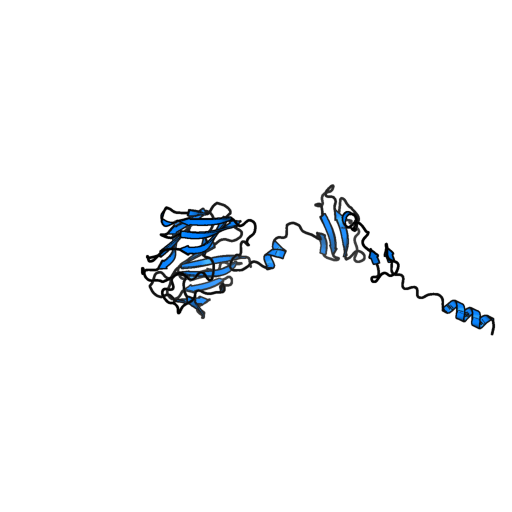3 ASP A O 1
ATOM 2020 N N . GLU A 1 264 ? -14.429 -10.375 4.081 1.00 97.75 264 GLU A N 1
ATOM 2021 C CA . GLU A 1 264 ? -15.669 -9.607 4.089 1.00 97.75 264 GLU A CA 1
ATOM 2022 C C . GLU A 1 264 ? -16.595 -10.008 5.251 1.00 97.75 264 GLU A C 1
ATOM 2024 O O . GLU A 1 264 ? -16.761 -11.183 5.581 1.00 97.75 264 GLU A O 1
ATOM 2029 N N . GLY A 1 265 ? -17.215 -9.018 5.895 1.00 98.00 265 GLY A N 1
ATOM 2030 C CA . GLY A 1 265 ? -18.129 -9.223 7.020 1.00 98.00 265 GLY A CA 1
ATOM 2031 C C . GLY A 1 265 ? -17.461 -9.566 8.356 1.00 98.00 265 GLY A C 1
ATOM 2032 O O . GLY A 1 265 ? -18.112 -9.414 9.393 1.00 98.00 265 GLY A O 1
ATOM 2033 N N . GLN A 1 266 ? -16.185 -9.959 8.367 1.00 98.44 266 GLN A N 1
ATOM 2034 C CA . GLN A 1 266 ? -15.460 -10.227 9.606 1.00 98.44 266 GLN A CA 1
ATOM 2035 C C . GLN A 1 266 ? -15.108 -8.934 10.348 1.00 98.44 266 GLN A C 1
ATOM 2037 O O . GLN A 1 266 ? -15.002 -7.846 9.766 1.00 98.44 266 GLN A O 1
ATOM 2042 N N . ILE A 1 267 ? -14.898 -9.054 11.658 1.00 98.31 267 ILE A N 1
ATOM 2043 C CA . ILE A 1 267 ? -14.508 -7.947 12.532 1.00 98.31 267 ILE A CA 1
ATOM 2044 C C . ILE A 1 267 ? -13.096 -8.187 13.050 1.00 98.31 267 ILE A C 1
ATOM 2046 O O . ILE A 1 267 ? -12.874 -9.089 13.858 1.00 98.31 267 ILE A O 1
ATOM 2050 N N . ILE A 1 268 ? -12.159 -7.323 12.662 1.00 97.75 268 ILE A N 1
ATOM 2051 C CA . ILE A 1 268 ? -10.849 -7.234 13.314 1.00 97.75 268 ILE A CA 1
ATOM 2052 C C . ILE A 1 268 ? -10.936 -6.309 14.528 1.00 97.75 268 ILE A C 1
ATOM 2054 O O . ILE A 1 268 ? -11.566 -5.249 14.467 1.00 97.75 268 ILE A O 1
ATOM 2058 N N . ARG A 1 269 ? -10.291 -6.685 15.636 1.00 96.56 269 ARG A N 1
ATOM 2059 C CA . ARG A 1 269 ? -10.260 -5.904 16.877 1.00 96.56 269 ARG A CA 1
ATOM 2060 C C . ARG A 1 269 ? -8.874 -5.899 17.526 1.00 96.56 269 ARG A C 1
ATOM 2062 O O . ARG A 1 269 ? -8.258 -6.941 17.703 1.00 96.56 269 ARG A O 1
ATOM 2069 N N . LEU A 1 270 ? -8.431 -4.716 17.947 1.00 93.31 270 LEU A N 1
ATOM 2070 C CA . LEU A 1 270 ? -7.283 -4.469 18.818 1.00 93.31 270 LEU A CA 1
ATOM 2071 C C . LEU A 1 270 ? -7.742 -4.468 20.281 1.00 93.31 270 LEU A C 1
ATOM 2073 O O . LEU A 1 270 ? -8.491 -3.582 20.705 1.00 93.31 270 LEU A O 1
ATOM 2077 N N . ARG A 1 271 ? -7.299 -5.434 21.086 1.00 90.38 271 ARG A N 1
ATOM 2078 C CA . ARG A 1 271 ? -7.803 -5.596 22.461 1.00 90.38 271 ARG A CA 1
ATOM 2079 C C . ARG A 1 271 ? -7.414 -4.485 23.417 1.00 90.38 271 ARG A C 1
ATOM 2081 O O . ARG A 1 271 ? -8.267 -4.045 24.186 1.00 90.38 271 ARG A O 1
ATOM 2088 N N . ASN A 1 272 ? -6.184 -3.981 23.333 1.00 85.62 272 ASN A N 1
ATOM 2089 C CA . ASN A 1 272 ? -5.752 -2.868 24.190 1.00 85.62 272 ASN A CA 1
ATOM 2090 C C . ASN A 1 272 ? -5.991 -1.493 23.532 1.00 85.62 272 ASN A C 1
ATOM 2092 O O . ASN A 1 272 ? -5.454 -0.483 23.986 1.00 85.62 272 ASN A O 1
ATOM 2096 N N . GLY A 1 273 ? -6.840 -1.462 22.494 1.00 87.62 273 GLY A N 1
ATOM 2097 C CA . GLY A 1 273 ? -7.222 -0.270 21.744 1.00 87.62 273 GLY A CA 1
ATOM 2098 C C . GLY A 1 273 ? -6.150 0.213 20.770 1.00 87.62 273 GLY A C 1
ATOM 2099 O O . GLY A 1 273 ? -5.135 -0.445 20.529 1.00 87.62 273 GLY A O 1
ATOM 2100 N N . GLY A 1 274 ? -6.390 1.395 20.206 1.00 89.50 274 GLY A N 1
ATOM 2101 C CA . GLY A 1 274 ? -5.445 2.072 19.325 1.00 89.50 274 GLY A CA 1
ATOM 2102 C C . GLY A 1 274 ? -5.962 2.251 17.906 1.00 89.50 274 GLY A C 1
ATOM 2103 O O . GLY A 1 274 ? -7.161 2.146 17.647 1.00 89.50 274 GLY A O 1
ATOM 2104 N N . ILE A 1 275 ? -5.038 2.551 17.000 1.00 92.69 275 ILE A N 1
ATOM 2105 C CA . ILE A 1 275 ? -5.319 2.860 15.599 1.00 92.69 275 ILE A CA 1
ATOM 2106 C C . ILE A 1 275 ? -4.702 1.784 14.715 1.00 92.69 275 ILE A C 1
ATOM 2108 O O . ILE A 1 275 ? -3.523 1.470 14.866 1.00 92.69 275 ILE A O 1
ATOM 2112 N N . MET A 1 276 ? -5.487 1.247 13.789 1.00 94.25 276 MET A N 1
ATOM 2113 C CA . MET A 1 276 ? -5.042 0.362 12.716 1.00 94.25 276 MET A CA 1
ATOM 2114 C C . MET A 1 276 ? -4.710 1.175 11.469 1.00 94.25 276 MET A C 1
ATOM 2116 O O . MET A 1 276 ? -5.414 2.137 11.162 1.00 94.25 276 MET A O 1
ATOM 2120 N N . ASN A 1 277 ? -3.686 0.747 10.736 1.00 95.56 277 ASN A N 1
ATOM 2121 C CA . ASN A 1 277 ? -3.410 1.202 9.382 1.00 95.56 277 ASN A CA 1
ATOM 2122 C C . ASN A 1 277 ? -3.320 -0.001 8.436 1.00 95.56 277 ASN A C 1
ATOM 2124 O O . ASN A 1 277 ? -2.744 -1.040 8.774 1.00 95.56 277 ASN A O 1
ATOM 2128 N N . GLY A 1 278 ? -3.933 0.138 7.268 1.00 96.75 278 GLY A N 1
ATOM 2129 C CA . GLY A 1 278 ? -4.058 -0.914 6.269 1.00 96.75 278 GLY A CA 1
ATOM 2130 C C . GLY A 1 278 ? -4.776 -0.398 5.030 1.00 96.75 278 GLY A C 1
ATOM 2131 O O . GLY A 1 278 ? -4.815 0.809 4.800 1.00 96.75 278 GLY A O 1
ATOM 2132 N N . TYR A 1 279 ? -5.355 -1.295 4.243 1.00 97.06 279 TYR A N 1
ATOM 2133 C CA . TYR A 1 279 ? -6.109 -0.946 3.037 1.00 97.06 279 TYR A CA 1
ATOM 2134 C C .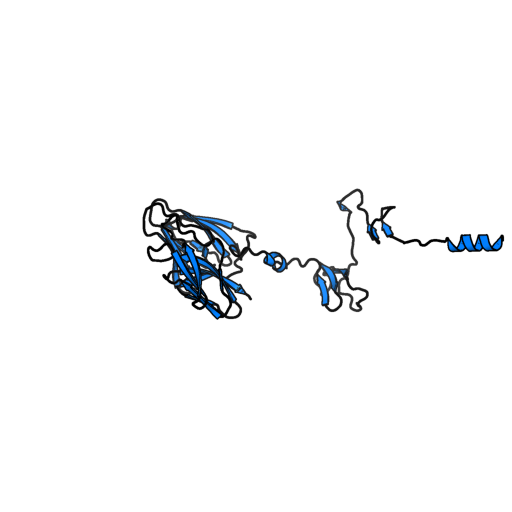 TYR A 1 279 ? -7.129 -2.029 2.682 1.00 97.06 279 TYR A C 1
ATOM 2136 O O . TYR A 1 279 ? -7.066 -3.147 3.196 1.00 97.06 279 TYR A O 1
ATOM 2144 N N . LEU A 1 280 ? -8.074 -1.692 1.806 1.00 95.00 280 LEU A N 1
ATOM 2145 C CA . LEU A 1 280 ? -9.020 -2.653 1.239 1.00 95.00 280 LEU A CA 1
ATOM 2146 C C . LEU A 1 280 ? -8.578 -3.093 -0.158 1.00 95.00 280 LEU A C 1
ATOM 2148 O O . LEU A 1 280 ? -8.118 -2.270 -0.951 1.00 95.00 280 LEU A O 1
ATOM 2152 N N . ILE A 1 281 ? -8.809 -4.363 -0.471 1.00 90.94 281 ILE A N 1
ATOM 2153 C CA . ILE A 1 281 ? -8.763 -4.905 -1.835 1.00 90.94 281 ILE A CA 1
ATOM 2154 C C . ILE A 1 281 ? -10.123 -5.488 -2.210 1.00 90.94 281 ILE A C 1
ATOM 2156 O O . ILE A 1 281 ? -10.894 -5.875 -1.330 1.00 90.94 281 ILE A O 1
ATOM 2160 N N . ASP A 1 282 ? -10.417 -5.517 -3.507 1.00 88.44 282 ASP A N 1
ATOM 2161 C CA . ASP A 1 282 ? -11.590 -6.209 -4.043 1.00 88.44 282 ASP A CA 1
ATOM 2162 C C . ASP A 1 282 ? -11.415 -7.728 -3.956 1.00 88.44 282 ASP A C 1
ATOM 2164 O O . ASP A 1 282 ? -10.301 -8.240 -4.115 1.00 88.44 282 ASP A O 1
ATOM 2168 N N . LYS A 1 283 ? -12.522 -8.419 -3.677 1.00 82.62 283 LYS A N 1
ATOM 2169 C CA . LYS A 1 283 ? -12.626 -9.881 -3.691 1.00 82.62 283 LYS A CA 1
ATOM 2170 C C . LYS A 1 283 ? -13.077 -10.394 -5.057 1.00 82.62 283 LYS A C 1
ATOM 2172 O O . LYS A 1 283 ? -13.909 -9.711 -5.695 1.00 82.62 283 LYS A O 1
#

Mean predicted aligned error: 12.9 Å

Nearest PDB structures (foldseek):
  7wim-assembly4_T  TM=5.694E-01  e=1.197E+00  Arabidopsis thaliana
  3wnp-assembly2_B  TM=3.372E-01  e=1.586E-01  Niallia circulans
  3wnk-assembly1_A  TM=3.380E-01  e=1.672E-01  Niallia circulans
  3wnn-assembly2_B  TM=3.413E-01  e=2.427E-01  Niallia circulans
  2w3j-assembly1_A  TM=3.857E-01  e=2.038E+00  uncultured bacterium

Foldseek 3Di:
DVVVVVVVVVVPPDPDPDADEDPDPDDPDSYHDDDDPDNVPDDDAFAEDCDDDPPDAPVQAQPKYFHCVPHPDHTAIWGQHHPVGIDGPDPPPPPVVVLVPQDQLHSLDCPPKAKDKDQLLVHKDAAAPQKKWWWQAKDDALDWKWKWKQDPVVRDIATQETAPGSDPFGFARLGTFIHDHRIIMHIRIMTITIIGGDPWDKDKDKFKDAAAPQKKWWWGFWYDPDQDQWWFKDKQNHTDDIAGHSHDPDPPGHGDNGIDIHDHRIMIGTPNIGIIITTMDGD

Sequence (283 aa):
MKNLLISLFLIINTVCLSQVGINTTSPNANLEIAAGTTAEYNGILLPKNDEFPTTVTSNQDGMMIYITGNGSVTKGYWYYDHGSGWRKLIQGENEGFLKTYLNPKFPDGMNELQPITVNLSLGSYTVPTGKNLYITSVYRGNAALTLQAFDFSQSLSYTLISNTRATYGFPTFNNPIIIGQQDYALGNCVINGFLVDATIVPIYANTSYTVPANKVFVYLTSNQTNTNPINEIEIDGSFVTNTGTNNSNSGNAEASTMPLFVDEGQIIRLRNGGIMNGYLIDK

pLDDT: mean 85.52, std 13.77, range [44.25, 98.5]

Radius of gyration: 31.02 Å; Cα contacts (8 Å, |Δi|>4): 627; chains: 1; bounding 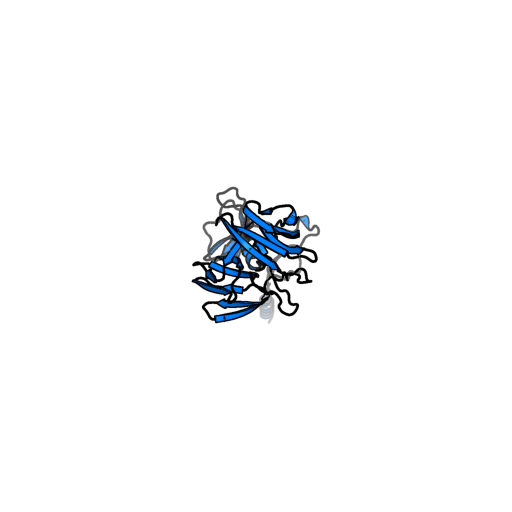box: 42×87×88 Å

Secondary structure (DSSP, 8-state):
-HHHHHHHHHHTS------EEES-SS-SSSEEE---SSGGG------EESS--S---GGGTT-EEEE-SSSSSPSEEEEEETTTEEEESS-TT-HHHHGGG-BTTBTT-STT-EEEEEEGGG--EEPPTTEEEEEEEEE--SS--EEEEEETTTTEEEEEEE---SSS-PPP-SS-EEE-TT-EEEESSEEEEEEEE--SEEEEEESEEEPPTTEEEEEEEEE-SSS--EEEEEETTEEEEEEE-TT--STT-PBPSS-EEE-TT-EEEETT--EEEEEEEE-